Protein AF-A0AAW0J9K2-F1 (afdb_monomer)

Organism: Quercus suber (NCBI:txid58331)

InterPro domains:
  IPR005162 Retrotransposon-derived protein PEG10, N-terminal capsid-like domain [PF03732] (170-263)

pLDDT: mean 73.74, std 24.71, range [27.7, 98.44]

Structure (mmCIF, N/CA/C/O backbone):
data_AF-A0AAW0J9K2-F1
#
_entry.id   AF-A0AAW0J9K2-F1
#
loop_
_atom_site.group_PDB
_atom_site.id
_atom_site.type_symbol
_atom_site.label_atom_id
_atom_site.label_alt_id
_atom_site.label_comp_id
_atom_site.label_asym_id
_atom_site.label_entity_id
_atom_site.label_seq_id
_atom_site.pdbx_PDB_ins_code
_atom_site.Cartn_x
_atom_site.Cartn_y
_atom_site.Cartn_z
_atom_site.occupancy
_atom_site.B_iso_or_equiv
_atom_site.auth_seq_id
_atom_site.auth_comp_id
_atom_site.auth_asym_id
_atom_site.auth_atom_id
_atom_site.pdbx_PDB_model_num
ATOM 1 N N . MET A 1 1 ? 86.751 -108.280 -57.701 1.00 40.59 1 MET A N 1
ATOM 2 C CA . MET A 1 1 ? 88.144 -107.794 -57.641 1.00 40.59 1 MET A CA 1
ATOM 3 C C . MET A 1 1 ? 88.198 -106.799 -56.501 1.00 40.59 1 MET A C 1
ATOM 5 O O . MET A 1 1 ? 87.505 -105.798 -56.555 1.00 40.59 1 MET A O 1
ATOM 9 N N . THR A 1 2 ? 88.588 -107.308 -55.331 1.00 37.03 2 THR A N 1
ATOM 10 C CA . THR A 1 2 ? 89.906 -107.054 -54.706 1.00 37.03 2 THR A CA 1
ATOM 11 C C . THR A 1 2 ? 89.956 -105.636 -54.155 1.00 37.03 2 THR A C 1
ATOM 13 O O . THR A 1 2 ? 89.949 -104.688 -54.924 1.00 37.03 2 THR A O 1
ATOM 16 N N . SER A 1 3 ? 89.805 -105.509 -52.834 1.00 32.97 3 SER A N 1
ATOM 17 C CA . SER A 1 3 ? 90.930 -105.364 -51.885 1.00 32.97 3 SER A CA 1
ATOM 18 C C . SER A 1 3 ? 91.384 -103.900 -51.900 1.00 32.97 3 SER A C 1
ATOM 20 O O . SER A 1 3 ? 91.580 -103.327 -52.954 1.00 32.97 3 SER A O 1
ATOM 22 N N . SER A 1 4 ? 91.586 -103.211 -50.793 1.00 31.64 4 SER A N 1
ATOM 23 C CA . SER A 1 4 ? 92.404 -103.638 -49.676 1.00 31.64 4 SER A CA 1
ATOM 24 C C . SER A 1 4 ? 92.523 -102.450 -48.722 1.00 31.64 4 SER A C 1
ATOM 26 O O . SER A 1 4 ? 92.465 -101.311 -49.174 1.00 31.64 4 SER A O 1
ATOM 28 N N . SER A 1 5 ? 92.867 -102.762 -47.475 1.00 35.78 5 SER A N 1
ATOM 29 C CA . SER A 1 5 ? 93.746 -101.954 -46.619 1.00 35.78 5 SER A CA 1
ATOM 30 C C . SER A 1 5 ? 93.131 -100.705 -45.964 1.00 35.78 5 SER A C 1
ATOM 32 O O . SER A 1 5 ? 92.752 -99.768 -46.647 1.00 35.78 5 SER A O 1
ATOM 34 N N . VAL A 1 6 ? 92.891 -100.671 -44.647 1.00 35.12 6 VAL A N 1
ATOM 35 C CA . VAL A 1 6 ? 93.814 -100.783 -43.488 1.00 35.12 6 VAL A CA 1
ATOM 36 C C . VAL A 1 6 ? 94.143 -99.390 -42.926 1.00 35.12 6 VAL A C 1
ATOM 38 O O . VAL A 1 6 ? 94.490 -98.483 -43.669 1.00 35.12 6 VAL A O 1
ATOM 41 N N . GLU A 1 7 ? 94.063 -99.332 -41.591 1.00 34.88 7 GLU A N 1
ATOM 42 C CA . GLU A 1 7 ? 94.505 -98.303 -40.633 1.00 34.88 7 GLU A CA 1
ATOM 43 C C . GLU A 1 7 ? 93.634 -97.065 -40.385 1.00 34.88 7 GLU A C 1
ATOM 45 O O . GLU A 1 7 ? 93.003 -96.533 -41.285 1.00 34.88 7 GLU A O 1
ATOM 50 N N . LEU A 1 8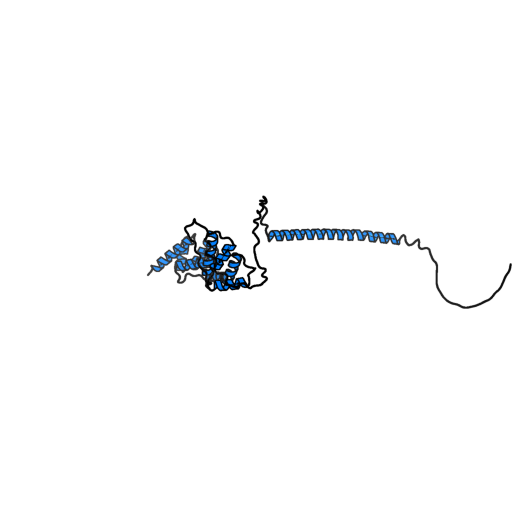 ? 93.644 -96.442 -39.203 1.00 34.38 8 LEU A N 1
ATOM 51 C CA . LEU A 1 8 ? 93.794 -96.820 -37.784 1.00 34.38 8 LEU A CA 1
ATOM 52 C C . LEU A 1 8 ? 93.720 -95.465 -37.043 1.00 34.38 8 LEU A C 1
ATOM 54 O O . LEU A 1 8 ? 94.510 -94.582 -37.353 1.00 34.38 8 LEU A O 1
ATOM 58 N N . ALA A 1 9 ? 92.862 -95.361 -36.018 1.00 36.34 9 ALA A N 1
ATOM 59 C CA . ALA A 1 9 ? 92.916 -94.377 -34.917 1.00 36.34 9 ALA A CA 1
ATOM 60 C C . ALA A 1 9 ? 92.680 -92.879 -35.287 1.00 36.34 9 ALA A C 1
ATOM 62 O O . ALA A 1 9 ? 93.069 -92.406 -36.338 1.00 36.34 9 ALA A O 1
ATOM 63 N N . LYS A 1 10 ? 92.072 -92.010 -34.467 1.00 37.16 10 LYS A N 1
ATOM 64 C CA . LYS A 1 10 ? 91.770 -92.021 -33.029 1.00 37.16 10 LYS A CA 1
ATOM 65 C C . LYS A 1 10 ? 90.878 -90.803 -32.685 1.00 37.16 10 LYS A C 1
ATOM 67 O O . LYS A 1 10 ? 90.945 -89.791 -33.369 1.00 37.16 10 LYS A O 1
ATOM 72 N N . HIS A 1 11 ? 90.224 -90.894 -31.522 1.00 29.80 11 HIS A N 1
ATOM 73 C CA . HIS A 1 11 ? 89.718 -89.823 -30.635 1.00 29.80 11 HIS A CA 1
ATOM 74 C C . HIS A 1 11 ? 88.302 -89.218 -30.820 1.00 29.80 11 HIS A C 1
ATOM 76 O O . HIS A 1 11 ? 88.058 -88.364 -31.657 1.00 29.80 11 HIS A O 1
ATOM 82 N N . ALA A 1 12 ? 87.417 -89.665 -29.909 1.00 43.44 12 ALA A N 1
ATOM 83 C CA . ALA A 1 12 ? 86.507 -88.936 -28.999 1.00 43.44 12 ALA A CA 1
ATOM 84 C C . ALA A 1 12 ? 85.948 -87.547 -29.394 1.00 43.44 12 ALA A C 1
ATOM 86 O O . ALA A 1 12 ? 86.713 -86.602 -29.526 1.00 43.44 12 ALA A O 1
ATOM 87 N N . ASN A 1 13 ? 84.621 -87.341 -29.328 1.00 29.95 13 ASN A N 1
ATOM 88 C CA . ASN A 1 13 ? 83.835 -86.965 -28.131 1.00 29.95 13 ASN A CA 1
ATOM 89 C C . ASN A 1 13 ? 82.359 -86.617 -28.491 1.00 29.95 13 ASN A C 1
ATOM 91 O O . ASN A 1 13 ? 82.104 -86.067 -29.552 1.00 29.95 13 ASN A O 1
ATOM 95 N N . SER A 1 14 ? 81.449 -86.894 -27.544 1.00 33.38 14 SER A N 1
ATOM 96 C CA . SER A 1 14 ? 80.148 -86.260 -27.221 1.00 33.38 14 SER A CA 1
ATOM 97 C C . SER A 1 14 ? 79.059 -85.978 -28.285 1.00 33.38 14 SER A C 1
ATOM 99 O O . SER A 1 14 ? 79.189 -85.075 -29.100 1.00 33.38 14 SER A O 1
ATOM 101 N N . GLY A 1 15 ? 77.884 -86.598 -28.067 1.00 30.98 15 GLY A N 1
ATOM 102 C CA . GLY A 1 15 ? 76.604 -85.880 -27.906 1.00 30.98 15 GLY A CA 1
ATOM 103 C C . GLY A 1 15 ? 75.669 -85.676 -29.116 1.00 30.98 15 GLY A C 1
ATOM 104 O O . GLY A 1 15 ? 76.051 -85.079 -30.111 1.00 30.98 15 GLY A O 1
ATOM 105 N N . HIS A 1 16 ? 74.385 -86.011 -28.887 1.00 33.56 16 HIS A N 1
ATOM 106 C CA . HIS A 1 16 ? 73.139 -85.512 -29.517 1.00 33.56 16 HIS A CA 1
ATOM 107 C C . HIS A 1 16 ? 72.422 -86.323 -30.635 1.00 33.56 16 HIS A C 1
ATOM 109 O O . HIS A 1 16 ? 72.950 -86.500 -31.724 1.00 33.56 16 HIS A O 1
ATOM 115 N N . HIS A 1 17 ? 71.132 -86.627 -30.348 1.00 35.91 17 HIS A N 1
ATOM 116 C CA . HIS A 1 17 ? 69.949 -86.818 -31.238 1.00 35.91 17 HIS A CA 1
ATOM 117 C C . HIS A 1 17 ? 69.935 -88.000 -32.249 1.00 35.91 17 HIS A C 1
ATOM 119 O O . HIS A 1 17 ? 70.968 -88.383 -32.764 1.00 35.91 17 HIS A O 1
ATOM 125 N N . VAL A 1 18 ? 68.819 -88.645 -32.639 1.00 37.31 18 VAL A N 1
ATOM 126 C CA . VAL A 1 18 ? 67.353 -88.456 -32.492 1.00 37.31 18 VAL A CA 1
ATOM 127 C C . VAL A 1 18 ? 66.635 -89.736 -32.990 1.00 37.31 18 VAL A C 1
ATOM 129 O O . VAL A 1 18 ? 67.248 -90.496 -33.739 1.00 37.31 18 VAL A O 1
ATOM 132 N N . ARG A 1 19 ? 65.332 -89.877 -32.650 1.00 35.94 19 ARG A N 1
ATOM 133 C CA . ARG A 1 19 ? 64.187 -90.407 -33.463 1.00 35.94 19 ARG A CA 1
ATOM 134 C C . ARG A 1 19 ? 63.422 -91.583 -32.809 1.00 35.94 19 ARG A C 1
ATOM 136 O O . ARG A 1 19 ? 63.942 -92.689 -32.784 1.00 35.94 19 ARG A O 1
ATOM 143 N N . GLU A 1 20 ? 62.319 -91.344 -32.070 1.00 45.81 20 GLU A N 1
ATOM 144 C CA . GLU A 1 20 ? 60.890 -91.167 -32.504 1.00 45.81 20 GLU A CA 1
ATOM 145 C C . GLU A 1 20 ? 60.232 -92.477 -33.020 1.00 45.81 20 GLU A C 1
ATOM 147 O O . GLU A 1 20 ? 60.900 -93.227 -33.716 1.00 45.81 20 GLU A O 1
ATOM 152 N N . ASN A 1 21 ? 58.950 -92.852 -32.845 1.00 40.97 21 ASN A N 1
ATOM 153 C CA . ASN A 1 21 ? 57.714 -92.290 -32.264 1.00 40.97 21 ASN A CA 1
ATOM 154 C C . ASN A 1 21 ? 56.627 -93.400 -32.238 1.00 40.97 21 ASN A C 1
ATOM 156 O O . ASN A 1 21 ? 56.624 -94.256 -33.120 1.00 40.97 21 ASN A O 1
ATOM 160 N N . SER A 1 22 ? 55.624 -93.314 -31.348 1.00 51.62 22 SER A N 1
ATOM 161 C CA . SER A 1 22 ? 54.213 -93.522 -31.750 1.00 51.62 22 SER A CA 1
ATOM 162 C C . SER A 1 22 ? 53.258 -92.787 -30.789 1.00 51.62 22 SER A C 1
ATOM 164 O O . SER A 1 22 ? 52.963 -93.241 -29.688 1.00 51.62 22 SER A O 1
ATOM 166 N N . GLU A 1 23 ? 52.815 -91.601 -31.217 1.00 51.03 23 GLU A N 1
ATOM 167 C CA . GLU A 1 23 ? 51.978 -90.630 -30.488 1.00 51.03 23 GLU A CA 1
ATOM 168 C C . GLU A 1 23 ? 50.469 -90.748 -30.797 1.00 51.03 23 GLU A C 1
ATOM 170 O O . GLU A 1 23 ? 49.715 -89.798 -30.606 1.00 51.03 23 GLU A O 1
ATOM 175 N N . TYR A 1 24 ? 49.971 -91.888 -31.285 1.00 50.06 24 TYR A N 1
ATOM 176 C CA . TYR A 1 24 ? 48.578 -91.946 -31.763 1.00 50.06 24 TYR A CA 1
ATOM 177 C C . TYR A 1 24 ? 47.534 -92.269 -30.676 1.00 50.06 24 TYR A C 1
ATOM 179 O O . TYR A 1 24 ? 46.361 -91.937 -30.822 1.00 50.06 24 TYR A O 1
ATOM 187 N N . THR A 1 25 ? 47.927 -92.866 -29.547 1.00 52.28 25 THR A N 1
ATOM 188 C CA . THR A 1 25 ? 46.963 -93.456 -28.590 1.00 52.28 25 THR A CA 1
ATOM 189 C C . THR A 1 25 ? 46.567 -92.541 -27.423 1.00 52.28 25 THR A C 1
ATOM 191 O O . THR A 1 25 ? 45.725 -92.917 -26.614 1.00 52.28 25 THR A O 1
ATOM 194 N N . ARG A 1 26 ? 47.140 -91.333 -27.307 1.00 53.50 26 ARG A N 1
ATOM 195 C CA . ARG A 1 26 ? 46.875 -90.409 -26.180 1.00 53.50 26 ARG A CA 1
ATOM 196 C C . ARG A 1 26 ? 46.104 -89.133 -26.528 1.00 53.50 26 ARG A C 1
ATOM 198 O O . ARG A 1 26 ? 45.785 -88.370 -25.623 1.00 53.50 26 ARG A O 1
ATOM 205 N N . LEU A 1 27 ? 45.763 -88.919 -27.798 1.00 53.88 27 LEU A N 1
ATOM 206 C CA . LEU A 1 27 ? 45.097 -87.688 -28.246 1.00 53.88 27 LEU A CA 1
ATOM 207 C C . LEU A 1 27 ? 43.563 -87.784 -28.314 1.00 53.88 27 LEU A C 1
ATOM 209 O O . LEU A 1 27 ? 42.902 -86.753 -28.283 1.00 53.88 27 LEU A O 1
ATOM 213 N N . VAL A 1 28 ? 42.974 -88.986 -28.343 1.00 48.28 28 VAL A N 1
ATOM 214 C CA . VAL A 1 28 ? 41.505 -89.132 -28.451 1.00 48.28 28 VAL A CA 1
ATOM 215 C C . VAL A 1 28 ? 40.790 -88.919 -27.107 1.00 48.28 28 VAL 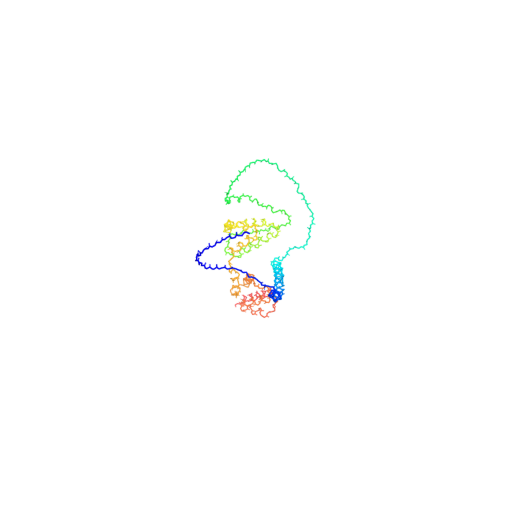A C 1
ATOM 217 O O . VAL A 1 28 ? 39.674 -88.421 -27.086 1.00 48.28 28 VAL A O 1
ATOM 220 N N . ILE A 1 29 ? 41.436 -89.206 -25.972 1.00 53.34 29 ILE A N 1
ATOM 221 C CA . ILE A 1 29 ? 40.797 -89.085 -24.644 1.00 53.34 29 ILE A CA 1
ATOM 222 C C . ILE A 1 29 ? 40.941 -87.667 -24.059 1.00 53.34 29 ILE A C 1
ATOM 224 O O . ILE A 1 29 ? 40.058 -87.202 -23.342 1.00 53.34 29 ILE A O 1
ATOM 228 N N . SER A 1 30 ? 42.008 -86.936 -24.396 1.00 51.25 30 SER A N 1
ATOM 229 C CA . SER A 1 30 ? 42.225 -85.578 -23.869 1.00 51.25 30 SER A CA 1
ATOM 230 C C . SER A 1 30 ? 41.359 -84.510 -24.549 1.00 51.25 30 SER A C 1
ATOM 232 O O . SER A 1 30 ? 41.108 -83.469 -23.947 1.00 51.25 30 SER A O 1
ATOM 234 N N . ASN A 1 31 ? 40.879 -84.758 -25.774 1.00 52.72 31 ASN A N 1
ATOM 235 C CA . ASN A 1 31 ? 40.077 -83.776 -26.508 1.00 52.72 31 ASN A CA 1
ATOM 236 C C . ASN A 1 31 ? 38.578 -83.809 -26.169 1.00 52.72 31 ASN A C 1
ATOM 238 O O . ASN A 1 31 ? 37.934 -82.773 -26.300 1.00 52.72 31 ASN A O 1
ATOM 242 N N . GLU A 1 32 ? 38.016 -84.925 -25.687 1.00 53.44 32 GLU A N 1
ATOM 243 C CA . GLU A 1 32 ? 36.584 -84.967 -25.333 1.00 53.44 32 GLU A CA 1
ATOM 244 C C . GLU A 1 32 ? 36.281 -84.414 -23.935 1.00 53.44 32 GLU A C 1
ATOM 246 O O . GLU A 1 32 ? 35.244 -83.783 -23.739 1.00 53.44 32 GLU A O 1
ATOM 251 N N . LEU A 1 33 ? 37.190 -84.551 -22.962 1.00 43.56 33 LEU A N 1
ATOM 252 C CA . LEU A 1 33 ? 36.963 -83.953 -21.639 1.00 43.56 33 LEU A CA 1
ATOM 253 C C . LEU A 1 33 ? 37.074 -82.418 -21.685 1.00 43.56 33 LEU A C 1
ATOM 255 O O . LEU A 1 33 ? 36.381 -81.720 -20.950 1.00 43.56 33 LEU A O 1
ATOM 259 N N . HIS A 1 34 ? 37.905 -81.881 -22.583 1.00 44.41 34 HIS A N 1
ATOM 260 C CA . HIS A 1 34 ? 38.110 -80.439 -22.680 1.00 44.41 34 HIS A CA 1
ATOM 261 C C . HIS A 1 34 ? 37.049 -79.729 -23.536 1.00 44.41 34 HIS A C 1
ATOM 263 O O . HIS A 1 34 ? 36.806 -78.547 -23.302 1.00 44.41 34 HIS A O 1
ATOM 269 N N . SER A 1 35 ? 36.384 -80.421 -24.476 1.00 46.56 35 SER A N 1
ATOM 270 C CA . SER A 1 35 ? 35.291 -79.823 -25.258 1.00 46.56 35 SER A CA 1
ATOM 271 C C . SER A 1 35 ? 33.963 -79.795 -24.495 1.00 46.56 35 SER A C 1
ATOM 273 O O . SER A 1 35 ? 33.189 -78.856 -24.664 1.00 46.56 35 SER A O 1
ATOM 275 N N . VAL A 1 36 ? 33.708 -80.766 -23.607 1.00 51.16 36 VAL A N 1
ATOM 276 C CA . VAL A 1 36 ? 32.477 -80.798 -22.794 1.00 51.16 36 VAL A CA 1
ATOM 277 C C . VAL A 1 36 ? 32.494 -79.723 -21.699 1.00 51.16 36 VAL A C 1
ATOM 279 O O . VAL A 1 36 ? 31.454 -79.139 -21.401 1.00 51.16 36 VAL A O 1
ATOM 282 N N . GLU A 1 37 ? 33.659 -79.378 -21.142 1.00 48.06 37 GLU A N 1
ATOM 283 C CA . GLU A 1 37 ? 33.759 -78.319 -20.126 1.00 48.06 37 GLU A CA 1
ATOM 284 C C . GLU A 1 37 ? 33.742 -76.900 -20.730 1.00 48.06 37 GLU A C 1
ATOM 286 O O . GLU A 1 37 ? 33.188 -75.976 -20.127 1.00 48.06 37 GLU A O 1
ATOM 291 N N . THR A 1 38 ? 34.236 -76.713 -21.962 1.00 48.97 38 THR A N 1
ATOM 292 C CA . THR A 1 38 ? 34.128 -75.415 -22.652 1.00 48.97 38 THR A CA 1
ATOM 293 C C . THR A 1 38 ? 32.730 -75.141 -23.214 1.00 48.97 38 THR A C 1
ATOM 295 O O . THR A 1 38 ? 32.315 -73.984 -23.227 1.00 48.97 38 THR A O 1
ATOM 298 N N . ASP A 1 39 ? 31.957 -76.166 -23.590 1.00 48.50 39 ASP A N 1
ATOM 299 C CA . ASP A 1 39 ? 30.590 -75.976 -24.108 1.00 48.50 39 ASP A CA 1
ATOM 300 C C . ASP A 1 39 ? 29.509 -75.816 -23.023 1.00 48.50 39 ASP A C 1
ATOM 302 O O . ASP A 1 39 ? 28.408 -75.365 -23.332 1.00 48.50 39 ASP A O 1
ATOM 306 N N . ILE A 1 40 ? 29.787 -76.107 -21.745 1.00 54.47 40 ILE A N 1
ATOM 307 C CA . ILE A 1 40 ? 28.820 -75.882 -20.647 1.00 54.47 40 ILE A CA 1
ATOM 308 C C . ILE A 1 40 ? 28.973 -74.481 -20.023 1.00 54.47 40 ILE A C 1
ATOM 310 O O . ILE A 1 40 ? 27.988 -73.887 -19.577 1.00 54.47 40 ILE A O 1
ATOM 314 N N . LEU A 1 41 ? 30.175 -73.894 -20.034 1.00 50.97 41 LEU A N 1
ATOM 315 C CA . LEU A 1 41 ? 30.421 -72.558 -19.466 1.00 50.97 41 LEU A CA 1
ATOM 316 C C . LEU A 1 41 ? 30.161 -71.406 -20.456 1.00 50.97 41 LEU A C 1
ATOM 318 O O . LEU A 1 41 ? 29.827 -70.291 -20.040 1.00 50.97 41 LEU A O 1
ATOM 322 N N . GLN A 1 42 ? 30.248 -71.662 -21.762 1.00 47.41 42 GLN A N 1
ATOM 323 C CA . GLN A 1 42 ? 30.088 -70.644 -22.806 1.00 47.41 42 GLN A CA 1
ATOM 324 C C . GLN A 1 42 ? 28.630 -70.227 -23.138 1.00 47.41 42 GLN A C 1
ATOM 326 O O . GLN A 1 42 ? 28.413 -69.031 -23.368 1.00 47.41 42 GLN A O 1
ATOM 331 N N . PRO A 1 43 ? 27.590 -71.093 -23.071 1.00 47.22 43 PRO A N 1
ATOM 332 C CA . PRO A 1 43 ? 26.206 -70.688 -23.341 1.00 47.22 43 PRO A CA 1
ATOM 333 C C . PRO A 1 43 ? 25.700 -69.688 -22.297 1.00 47.22 43 PRO A C 1
ATOM 335 O O . PRO A 1 43 ? 24.962 -68.754 -22.612 1.00 47.22 43 PRO A O 1
ATOM 338 N N . GLN A 1 44 ? 26.139 -69.853 -21.044 1.00 45.88 44 GLN A N 1
ATOM 339 C CA . GLN A 1 44 ? 25.707 -69.036 -19.915 1.00 45.88 44 GLN A CA 1
ATOM 340 C C . GLN A 1 44 ? 26.377 -67.652 -19.909 1.00 45.88 44 GLN A C 1
ATOM 342 O O . GLN A 1 44 ? 25.735 -66.671 -19.532 1.00 45.88 44 GLN A O 1
ATOM 347 N N . ALA A 1 45 ? 27.632 -67.532 -20.357 1.00 52.56 45 ALA A N 1
ATOM 348 C CA . ALA A 1 45 ? 28.342 -66.251 -20.423 1.00 52.56 45 ALA A CA 1
ATOM 349 C C . ALA A 1 45 ? 27.888 -65.375 -21.611 1.00 52.56 45 ALA A C 1
ATOM 351 O O . ALA A 1 45 ? 27.683 -64.166 -21.442 1.00 52.56 45 ALA A O 1
ATOM 352 N N . GLU A 1 46 ? 27.645 -65.966 -22.787 1.00 50.69 46 GLU A N 1
ATOM 353 C CA . GLU A 1 46 ? 27.115 -65.232 -23.946 1.00 50.69 46 GLU A CA 1
ATOM 354 C C . GLU A 1 46 ? 25.636 -64.851 -23.788 1.00 50.69 46 GLU A C 1
ATOM 356 O O . GLU A 1 46 ? 25.242 -63.741 -24.155 1.00 50.69 46 GLU A O 1
ATOM 361 N N . ALA A 1 47 ? 24.800 -65.721 -23.209 1.00 55.97 47 ALA A N 1
ATOM 362 C CA . ALA A 1 47 ? 23.398 -65.388 -22.950 1.00 55.97 47 ALA A CA 1
ATOM 363 C C . ALA A 1 47 ? 23.260 -64.295 -21.879 1.00 55.97 47 ALA A C 1
ATOM 365 O O . ALA A 1 47 ? 22.403 -63.413 -21.996 1.00 55.97 47 ALA A O 1
ATOM 366 N N . ARG A 1 48 ? 24.131 -64.301 -20.859 1.00 55.84 48 ARG A N 1
ATOM 367 C CA . ARG A 1 48 ? 24.135 -63.306 -19.777 1.00 55.84 48 ARG A CA 1
ATOM 368 C C . ARG A 1 48 ? 24.591 -61.934 -20.259 1.00 55.84 48 ARG A C 1
ATOM 370 O O . ARG A 1 48 ? 23.985 -60.943 -19.870 1.00 55.84 48 ARG A O 1
ATOM 377 N N . THR A 1 49 ? 25.584 -61.859 -21.144 1.00 61.12 49 THR A N 1
ATOM 378 C CA . THR A 1 49 ? 26.038 -60.583 -21.729 1.00 61.12 49 THR A CA 1
ATOM 379 C C . THR A 1 49 ? 25.050 -60.029 -22.753 1.00 61.12 49 THR A C 1
ATOM 381 O O . THR A 1 49 ? 24.763 -58.835 -22.711 1.00 61.12 49 THR A O 1
ATOM 384 N N . LYS A 1 50 ? 24.435 -60.873 -23.596 1.00 61.56 50 LYS A N 1
ATOM 385 C CA . LYS A 1 50 ? 23.360 -60.452 -24.519 1.00 61.56 50 LYS A CA 1
ATOM 386 C C . LYS A 1 50 ? 22.120 -59.962 -23.759 1.00 61.56 50 LYS A C 1
ATOM 388 O O . LYS A 1 50 ? 21.584 -58.906 -24.092 1.00 61.56 50 LYS A O 1
ATOM 393 N N . SER A 1 51 ? 21.726 -60.662 -22.691 1.00 62.34 51 SER A N 1
ATOM 394 C CA . SER A 1 51 ? 20.623 -60.245 -21.809 1.00 62.34 51 SER A CA 1
ATOM 395 C C . SER A 1 51 ? 20.952 -58.956 -21.056 1.00 62.34 51 SER A C 1
ATOM 397 O O . SER A 1 51 ? 20.109 -58.070 -20.953 1.00 62.34 51 SER A O 1
ATOM 399 N N . PHE A 1 52 ? 22.193 -58.801 -20.592 1.00 66.25 52 PHE A N 1
ATOM 400 C CA . PHE A 1 52 ? 22.652 -57.589 -19.917 1.00 66.25 52 PHE A CA 1
ATOM 401 C C . PHE A 1 52 ? 22.671 -56.378 -20.860 1.00 66.25 52 PHE A C 1
ATOM 403 O O . PHE A 1 52 ? 22.176 -55.312 -20.504 1.00 66.25 52 PHE A O 1
ATOM 410 N N . MET A 1 53 ? 23.141 -56.544 -22.100 1.00 67.88 53 MET A N 1
ATOM 411 C CA . MET A 1 53 ? 23.105 -55.491 -23.122 1.00 67.88 53 MET A CA 1
ATOM 412 C C . MET A 1 53 ? 21.676 -55.126 -23.542 1.00 67.88 53 MET A C 1
ATOM 414 O O . MET A 1 53 ? 21.402 -53.966 -23.852 1.00 67.88 53 MET A O 1
ATOM 418 N N . TRP A 1 54 ? 20.759 -56.095 -23.541 1.00 75.50 54 TRP A N 1
ATOM 419 C CA . TRP A 1 54 ? 19.342 -55.848 -23.794 1.00 75.50 54 TRP A CA 1
ATOM 420 C C . TRP A 1 54 ? 18.693 -55.052 -22.650 1.00 75.50 54 TRP A C 1
ATOM 422 O O . TRP A 1 54 ? 18.024 -54.051 -22.904 1.00 75.50 54 TRP A O 1
ATOM 432 N N . TRP A 1 55 ? 18.983 -55.406 -21.394 1.00 75.25 55 TRP A N 1
ATOM 433 C CA . TRP A 1 55 ? 18.513 -54.665 -20.218 1.00 75.25 55 TRP A CA 1
ATOM 434 C C . TRP A 1 55 ? 19.113 -53.258 -20.117 1.00 75.25 55 TRP A C 1
ATOM 436 O O . TRP A 1 55 ? 18.391 -52.321 -19.792 1.00 75.25 55 TRP A O 1
ATOM 446 N N . ILE A 1 56 ? 20.388 -53.058 -20.468 1.00 85.56 56 ILE A N 1
ATOM 447 C CA . ILE A 1 56 ? 20.999 -51.717 -20.529 1.00 85.56 56 ILE A CA 1
ATOM 448 C C . ILE A 1 56 ? 20.266 -50.828 -21.536 1.00 85.56 56 ILE A C 1
ATOM 450 O O . ILE A 1 56 ? 19.972 -49.671 -21.238 1.00 85.56 56 ILE A O 1
ATOM 454 N N . LYS A 1 57 ? 19.929 -51.365 -22.716 1.00 83.31 57 LYS A N 1
ATOM 455 C CA . LYS A 1 57 ? 19.136 -50.631 -23.709 1.00 83.31 57 LYS A CA 1
ATOM 456 C C . LYS A 1 57 ? 17.750 -50.295 -23.156 1.00 83.31 57 LYS A C 1
ATOM 458 O O . LYS A 1 57 ? 17.329 -49.151 -23.284 1.00 83.31 57 LYS A O 1
ATOM 463 N N . ALA A 1 58 ? 17.078 -51.232 -22.490 1.00 87.81 58 ALA A N 1
ATOM 464 C CA . ALA A 1 58 ? 15.774 -50.986 -21.872 1.00 87.81 58 ALA A CA 1
ATOM 465 C C . ALA A 1 58 ? 15.832 -49.906 -20.774 1.00 87.81 58 ALA A C 1
ATOM 467 O O . ALA A 1 58 ? 14.969 -49.031 -20.728 1.00 87.81 58 ALA A O 1
ATOM 468 N N . PHE A 1 59 ? 16.876 -49.903 -19.939 1.00 91.00 59 PHE A N 1
ATOM 469 C CA . PHE A 1 59 ? 17.086 -48.871 -18.921 1.00 91.00 59 PHE A CA 1
ATOM 470 C C . PHE A 1 59 ? 17.393 -47.501 -19.523 1.00 91.00 59 PHE A C 1
ATOM 472 O O . PHE A 1 59 ? 16.860 -46.505 -19.041 1.00 91.00 59 PHE A O 1
ATOM 479 N N . LEU A 1 60 ? 18.199 -47.437 -20.586 1.00 90.94 60 LEU A N 1
ATOM 480 C CA . LEU A 1 60 ? 18.460 -46.188 -21.304 1.00 90.94 60 LEU A CA 1
ATOM 481 C C . LEU A 1 60 ? 17.177 -45.629 -21.928 1.00 90.94 60 LEU A C 1
ATOM 483 O O . LEU A 1 60 ? 16.893 -44.446 -21.765 1.00 90.94 60 LEU A O 1
ATOM 487 N N . TRP A 1 61 ? 16.362 -46.474 -22.566 1.00 90.50 61 TRP A N 1
ATOM 488 C CA . TRP A 1 61 ? 15.055 -46.068 -23.094 1.00 90.50 61 TRP A CA 1
ATOM 489 C C . TRP A 1 61 ? 14.101 -45.606 -21.983 1.00 90.50 61 TRP A C 1
ATOM 491 O O . TRP A 1 61 ? 13.446 -44.578 -22.134 1.00 90.50 61 TRP A O 1
ATOM 501 N N . CYS A 1 62 ? 14.072 -46.298 -20.842 1.00 90.31 62 CYS A N 1
ATOM 502 C CA . CYS A 1 62 ? 13.283 -45.897 -19.676 1.00 90.31 62 CYS A CA 1
ATOM 503 C C . CYS A 1 62 ? 13.740 -44.539 -19.115 1.00 90.31 62 CYS A C 1
ATOM 505 O O . CYS A 1 62 ? 12.917 -43.660 -18.869 1.00 90.31 62 CYS A O 1
ATOM 507 N N . MET A 1 63 ? 15.052 -44.320 -18.993 1.00 90.25 63 MET A N 1
ATOM 508 C CA . MET A 1 63 ? 15.619 -43.044 -18.549 1.00 90.25 63 MET A CA 1
ATOM 509 C C . MET A 1 63 ? 15.284 -41.901 -19.508 1.00 90.25 63 MET A C 1
ATOM 511 O O . MET A 1 63 ? 14.917 -40.825 -19.049 1.00 90.25 63 MET A O 1
ATOM 515 N N . VAL A 1 64 ? 15.336 -42.124 -20.825 1.00 91.62 64 VAL A N 1
ATOM 516 C CA . VAL A 1 64 ? 14.932 -41.117 -21.823 1.00 91.62 64 VAL A CA 1
ATOM 517 C C . VAL A 1 64 ? 13.449 -40.769 -21.689 1.00 91.62 64 VAL A C 1
ATOM 519 O O . VAL A 1 64 ? 13.105 -39.590 -21.726 1.00 91.62 64 VAL A O 1
ATOM 522 N N . VAL A 1 65 ? 12.574 -41.757 -21.468 1.00 90.38 65 VAL A N 1
ATOM 523 C CA . VAL A 1 65 ? 11.141 -41.514 -21.226 1.00 90.38 65 VAL A CA 1
ATOM 524 C C . VAL A 1 65 ? 10.931 -40.735 -19.930 1.00 90.38 65 VAL A C 1
ATOM 526 O O . VAL A 1 65 ? 10.178 -39.769 -19.928 1.00 90.38 65 VAL A O 1
ATOM 529 N N . ILE A 1 66 ? 11.627 -41.079 -18.845 1.00 90.81 66 ILE A N 1
ATOM 530 C CA . ILE A 1 66 ? 11.539 -40.345 -17.574 1.00 90.81 66 ILE A CA 1
ATOM 531 C C . ILE A 1 66 ? 12.034 -38.905 -17.743 1.00 90.81 66 ILE A C 1
ATOM 533 O O . ILE A 1 66 ? 11.371 -37.984 -17.277 1.00 90.81 66 ILE A O 1
ATOM 537 N N . ILE A 1 67 ? 13.150 -38.684 -18.445 1.00 89.12 67 ILE A N 1
ATOM 538 C CA . ILE A 1 67 ? 13.662 -37.341 -18.753 1.00 89.12 67 ILE A CA 1
ATOM 539 C C . ILE A 1 67 ? 12.647 -36.571 -19.603 1.00 89.12 67 ILE A C 1
ATOM 541 O O . ILE A 1 67 ? 12.365 -35.415 -19.301 1.00 89.12 67 ILE A O 1
ATOM 545 N N . PHE A 1 68 ? 12.044 -37.201 -20.613 1.00 87.44 68 PHE A N 1
ATOM 546 C CA . PHE A 1 68 ? 10.996 -36.592 -21.430 1.00 87.44 68 PHE A CA 1
ATOM 547 C C . PHE A 1 68 ? 9.754 -36.237 -20.606 1.00 87.44 68 PHE A C 1
ATOM 549 O O . PHE A 1 68 ? 9.214 -35.145 -20.766 1.00 87.44 68 PHE A O 1
ATOM 556 N N . LEU A 1 69 ? 9.329 -37.103 -19.681 1.00 88.88 69 LEU A N 1
ATOM 557 C CA . LEU A 1 69 ? 8.237 -36.831 -18.745 1.00 88.88 69 LEU A CA 1
ATOM 558 C C . LEU A 1 69 ? 8.596 -35.695 -17.788 1.00 88.88 69 LEU A C 1
ATOM 560 O O . LEU A 1 69 ? 7.756 -34.850 -17.518 1.00 88.88 69 LEU A O 1
ATOM 564 N N . PHE A 1 70 ? 9.840 -35.625 -17.318 1.00 86.50 70 PHE A N 1
ATOM 565 C CA . PHE A 1 70 ? 10.311 -34.558 -16.439 1.00 86.50 70 PHE A CA 1
ATOM 566 C C . PHE A 1 70 ? 10.397 -33.216 -17.173 1.00 86.50 70 PHE A C 1
ATOM 568 O O . PHE A 1 70 ? 10.016 -32.186 -16.621 1.00 86.50 70 PHE A O 1
ATOM 575 N N . ILE A 1 71 ? 10.839 -33.222 -18.434 1.00 82.94 71 ILE A N 1
ATOM 576 C CA . ILE A 1 71 ? 10.801 -32.057 -19.324 1.00 82.94 71 ILE A CA 1
ATOM 577 C C . ILE A 1 71 ? 9.348 -31.658 -19.575 1.00 82.94 71 ILE A C 1
ATOM 579 O O . ILE A 1 71 ? 9.022 -30.490 -19.420 1.00 82.94 71 ILE A O 1
ATOM 583 N N . SER A 1 72 ? 8.465 -32.611 -19.867 1.00 76.62 72 SER A N 1
ATOM 584 C CA . SER A 1 72 ? 7.037 -32.360 -20.097 1.00 76.62 72 SER A CA 1
ATOM 585 C C . SER A 1 72 ? 6.315 -31.873 -18.839 1.00 76.62 72 SER A C 1
ATOM 587 O O . SER A 1 72 ? 5.390 -31.081 -18.936 1.00 76.62 72 SER A O 1
ATOM 589 N N . TRP A 1 73 ? 6.737 -32.302 -17.650 1.00 74.62 73 TRP A N 1
ATOM 590 C CA . TRP A 1 73 ? 6.188 -31.844 -16.373 1.00 74.62 73 TRP A CA 1
ATOM 591 C C . TRP A 1 73 ? 6.705 -30.447 -16.025 1.00 74.62 73 TRP A C 1
ATOM 593 O O . TRP A 1 73 ? 5.950 -29.585 -15.580 1.00 74.62 73 TRP A O 1
ATOM 603 N N . LYS A 1 74 ? 8.001 -30.200 -16.237 1.00 67.56 74 LYS A N 1
ATOM 604 C CA . LYS A 1 74 ? 8.654 -28.923 -15.926 1.00 67.56 74 LYS A CA 1
ATOM 605 C C . LYS A 1 74 ? 8.335 -27.826 -16.946 1.00 67.56 74 LYS A C 1
ATOM 607 O O . LYS A 1 74 ? 8.330 -26.651 -16.594 1.00 67.56 74 LYS A O 1
ATOM 612 N N . TRP A 1 75 ? 8.057 -28.215 -18.183 1.00 67.00 75 TRP A N 1
ATOM 613 C CA . TRP A 1 75 ? 7.771 -27.354 -19.327 1.00 67.00 75 TRP A CA 1
ATOM 614 C C . TRP A 1 75 ? 6.484 -27.819 -20.003 1.00 67.00 75 TRP A C 1
ATOM 616 O O . TRP A 1 75 ? 6.486 -28.099 -21.200 1.00 67.00 75 TRP A O 1
ATOM 626 N N . GLY A 1 76 ? 5.412 -27.954 -19.211 1.00 50.59 76 GLY A N 1
ATOM 627 C CA . GLY A 1 76 ? 4.072 -28.316 -19.677 1.00 50.59 76 GLY A CA 1
ATOM 628 C C . GLY A 1 76 ? 3.778 -27.672 -21.020 1.00 50.59 76 GLY A C 1
ATOM 629 O O . GLY A 1 76 ? 3.688 -26.450 -21.101 1.00 50.59 76 GLY A O 1
ATOM 630 N N . VAL A 1 77 ? 3.715 -28.506 -22.061 1.00 54.03 77 VAL A N 1
ATOM 631 C CA . VAL A 1 77 ? 3.550 -28.102 -23.457 1.00 54.03 77 VAL A CA 1
ATOM 632 C C . VAL A 1 77 ? 2.341 -27.173 -23.554 1.00 54.03 77 VAL A C 1
ATOM 634 O O . VAL A 1 77 ? 1.213 -27.644 -23.387 1.00 54.03 77 VAL A O 1
ATOM 637 N N . PRO A 1 78 ? 2.511 -25.874 -23.855 1.00 51.62 78 PRO A N 1
ATOM 638 C CA . PRO A 1 78 ? 1.462 -25.185 -24.561 1.00 51.62 78 PRO A CA 1
ATOM 639 C C . PRO A 1 78 ? 1.558 -25.663 -26.019 1.00 51.62 78 PRO A C 1
ATOM 641 O O . PRO A 1 78 ? 2.652 -25.838 -26.549 1.00 51.62 78 PRO A O 1
ATOM 644 N N . PHE A 1 79 ? 0.414 -25.845 -26.672 1.00 44.72 79 PHE A N 1
ATOM 645 C CA . PHE A 1 79 ? 0.270 -26.086 -28.115 1.00 44.72 79 PHE A CA 1
ATOM 646 C C . PHE A 1 79 ? 0.401 -27.534 -28.601 1.00 44.72 79 PHE A C 1
ATOM 648 O O . PHE A 1 79 ? 1.491 -27.985 -28.920 1.00 44.72 79 PHE A O 1
ATOM 655 N N . ILE A 1 80 ? -0.753 -28.174 -28.839 1.00 41.59 80 ILE A N 1
ATOM 656 C CA . ILE A 1 80 ? -1.196 -28.537 -30.199 1.00 41.59 80 ILE A CA 1
ATOM 657 C C . ILE A 1 80 ? -2.723 -28.380 -30.267 1.00 41.59 80 ILE A C 1
ATOM 659 O O . ILE A 1 80 ? -3.437 -29.196 -29.708 1.00 41.59 80 ILE A O 1
ATOM 663 N N . PHE A 1 81 ? -3.208 -27.342 -30.955 1.00 42.22 81 PHE A N 1
ATOM 664 C CA . PHE A 1 81 ? -4.343 -27.417 -31.889 1.00 42.22 81 PHE A CA 1
ATOM 665 C C . PHE A 1 81 ? -4.314 -26.181 -32.809 1.00 42.22 81 PHE A C 1
ATOM 667 O O . PHE A 1 81 ? -4.746 -25.089 -32.464 1.00 42.22 81 PHE A O 1
ATOM 674 N N . GLN A 1 82 ? -3.749 -26.401 -33.998 1.00 35.41 82 GLN A N 1
ATOM 675 C CA . GLN A 1 82 ? -4.408 -26.132 -35.276 1.00 35.41 82 GLN A CA 1
ATOM 676 C C . GLN A 1 82 ? -4.846 -24.690 -35.602 1.00 35.41 82 GLN A C 1
ATOM 678 O O . GLN A 1 82 ? -5.974 -24.289 -35.336 1.00 35.41 82 GLN A O 1
ATOM 683 N N . LYS A 1 83 ? -4.042 -24.018 -36.436 1.00 33.78 83 LYS A N 1
ATOM 684 C CA . LYS A 1 83 ? -4.498 -23.654 -37.791 1.00 33.78 83 LYS A CA 1
ATOM 685 C C . LYS A 1 83 ? -3.314 -23.346 -38.708 1.00 33.78 83 LYS A C 1
ATOM 687 O O . LYS A 1 83 ? -2.638 -22.338 -38.556 1.00 33.78 83 LYS A O 1
ATOM 692 N N . VAL A 1 84 ? -3.092 -24.237 -39.670 1.00 49.88 84 VAL A N 1
ATOM 693 C CA . VAL A 1 84 ? -2.259 -24.004 -40.853 1.00 49.88 84 VAL A CA 1
ATOM 694 C C . VAL A 1 84 ? -3.198 -23.582 -41.979 1.00 49.88 84 VAL A C 1
ATOM 696 O O . VAL A 1 84 ? -4.164 -24.292 -42.239 1.00 49.88 84 VAL A O 1
ATOM 699 N N . HIS A 1 85 ? -2.922 -22.449 -42.624 1.00 37.12 85 HIS A N 1
ATOM 700 C CA . HIS A 1 85 ? -3.232 -22.156 -44.029 1.00 37.12 85 HIS A CA 1
ATOM 701 C C . HIS A 1 85 ? -2.352 -20.974 -44.499 1.00 37.12 85 HIS A C 1
ATOM 703 O O . HIS A 1 85 ? -1.770 -20.289 -43.661 1.00 37.12 85 HIS A O 1
ATOM 709 N N . PRO A 1 86 ? -2.130 -20.836 -45.817 1.00 40.00 86 PRO A N 1
ATOM 710 C CA . PRO A 1 86 ? -0.802 -20.878 -46.419 1.00 40.00 86 PRO A CA 1
ATOM 711 C C . PRO A 1 86 ? -0.234 -19.492 -46.753 1.00 40.00 86 PRO A C 1
ATOM 713 O O . PRO A 1 86 ? -0.899 -18.476 -46.597 1.00 40.00 86 PRO A O 1
ATOM 716 N N . GLN A 1 87 ? 1.018 -19.515 -47.222 1.00 37.03 87 GLN A N 1
ATOM 717 C CA . GLN A 1 87 ? 1.789 -18.429 -47.831 1.00 37.03 87 GLN A CA 1
ATOM 718 C C . GLN A 1 87 ? 0.988 -17.212 -48.312 1.00 37.03 87 GLN A C 1
ATOM 720 O O . GLN A 1 87 ? 0.100 -17.331 -49.155 1.00 37.03 87 GLN A O 1
ATOM 725 N N . GLN A 1 88 ? 1.461 -16.027 -47.924 1.00 33.12 88 GLN A N 1
ATOM 726 C CA . GLN A 1 88 ? 1.314 -14.845 -48.757 1.00 33.12 88 GLN A CA 1
ATOM 727 C C . GLN A 1 88 ? 2.686 -14.209 -48.964 1.00 33.12 88 GLN A C 1
ATOM 729 O O . GLN A 1 88 ? 3.313 -13.657 -48.062 1.00 33.12 88 GLN A O 1
ATOM 734 N N . THR A 1 89 ? 3.155 -14.400 -50.188 1.00 34.22 89 THR A N 1
ATOM 735 C CA . THR A 1 89 ? 4.317 -13.813 -50.838 1.00 34.22 89 THR A CA 1
ATOM 736 C C . THR A 1 89 ? 4.350 -12.302 -50.603 1.00 34.22 89 THR A C 1
ATOM 738 O O . THR A 1 89 ? 3.389 -11.605 -50.927 1.00 34.22 89 THR A O 1
ATOM 741 N N . GLN A 1 90 ? 5.454 -11.781 -50.059 1.00 32.66 90 GLN A N 1
ATOM 742 C CA . GLN A 1 90 ? 5.734 -10.345 -50.105 1.00 32.66 90 GLN A CA 1
ATOM 743 C C . GLN A 1 90 ? 5.935 -9.930 -51.572 1.00 32.66 90 GLN A C 1
ATOM 745 O O . GLN A 1 90 ? 6.736 -10.568 -52.262 1.00 32.66 90 GLN A O 1
ATOM 750 N N . PRO A 1 91 ? 5.281 -8.873 -52.082 1.00 35.03 91 PRO A N 1
ATOM 751 C CA . PRO A 1 91 ? 5.770 -8.230 -53.285 1.00 35.03 91 PRO A CA 1
ATOM 752 C C . PRO A 1 91 ? 7.051 -7.466 -52.935 1.00 35.03 91 PRO A C 1
ATOM 754 O O . PRO A 1 91 ? 7.063 -6.601 -52.060 1.00 35.03 91 PRO A O 1
ATOM 757 N N . ASN A 1 92 ? 8.126 -7.819 -53.640 1.00 34.34 92 ASN A N 1
ATOM 758 C CA . ASN A 1 92 ? 9.372 -7.067 -53.717 1.00 34.34 92 ASN A CA 1
ATOM 759 C C . ASN A 1 92 ? 9.080 -5.577 -53.927 1.00 34.34 92 ASN A C 1
ATOM 761 O O . ASN A 1 92 ? 8.673 -5.172 -55.016 1.00 34.34 92 ASN A O 1
ATOM 765 N N . ILE A 1 93 ? 9.347 -4.757 -52.912 1.00 34.44 93 ILE A N 1
ATOM 766 C CA . ILE A 1 93 ? 9.559 -3.328 -53.117 1.00 34.44 93 ILE A CA 1
ATOM 767 C C . ILE A 1 93 ? 11.060 -3.155 -53.316 1.00 34.44 93 ILE A C 1
ATOM 769 O O . ILE A 1 93 ? 11.846 -3.162 -52.370 1.00 34.44 93 ILE A O 1
ATOM 773 N N . VAL A 1 94 ? 11.454 -3.062 -54.583 1.00 34.97 94 VAL A N 1
ATOM 774 C CA . VAL A 1 94 ? 12.777 -2.590 -54.987 1.00 34.97 94 VAL A CA 1
ATOM 775 C C . VAL A 1 94 ? 12.880 -1.128 -54.553 1.00 34.97 94 VAL A C 1
ATOM 777 O O . VAL A 1 94 ? 12.223 -0.264 -55.130 1.00 34.97 94 VAL A O 1
ATOM 780 N N . PHE A 1 95 ? 13.686 -0.848 -53.530 1.00 34.59 95 PHE A N 1
ATOM 781 C CA . PHE A 1 95 ? 14.149 0.509 -53.251 1.00 34.59 95 PHE A CA 1
ATOM 782 C C . PHE A 1 95 ? 15.413 0.785 -54.079 1.00 34.59 95 PHE A C 1
ATOM 784 O O . PHE A 1 95 ? 16.301 -0.072 -54.129 1.00 34.59 95 PHE A O 1
ATOM 791 N N . PRO A 1 96 ? 15.519 1.948 -54.745 1.00 32.31 96 PRO A N 1
ATOM 792 C CA . PRO A 1 96 ? 16.710 2.297 -55.501 1.00 32.31 96 PRO A CA 1
ATOM 793 C C . PRO A 1 96 ? 17.885 2.547 -54.551 1.00 32.31 96 PRO A C 1
ATOM 795 O O . PRO A 1 96 ? 17.805 3.349 -53.620 1.00 32.31 96 PRO A O 1
ATOM 798 N N . LEU A 1 97 ? 18.987 1.846 -54.817 1.00 37.34 97 LEU A N 1
ATOM 799 C CA . LEU A 1 97 ? 20.293 2.101 -54.226 1.00 37.34 97 LEU A CA 1
ATOM 800 C C . LEU A 1 97 ? 20.792 3.467 -54.693 1.00 37.34 97 LEU A C 1
ATOM 802 O O . LEU A 1 97 ? 21.166 3.630 -55.853 1.00 37.34 97 LEU A O 1
ATOM 806 N N . GLN A 1 98 ? 20.872 4.424 -53.774 1.00 30.36 98 GLN A N 1
ATOM 807 C CA . GLN A 1 98 ? 21.704 5.599 -53.972 1.00 30.36 98 GLN A CA 1
ATOM 808 C C . GLN A 1 98 ? 22.373 5.996 -52.653 1.00 30.36 98 GLN A C 1
ATOM 810 O O . GLN A 1 98 ? 21.766 6.621 -51.793 1.00 30.36 98 GLN A O 1
ATOM 815 N N . GLY A 1 99 ? 23.661 5.670 -52.554 1.00 29.95 99 GLY A N 1
ATOM 816 C CA . GLY A 1 99 ? 24.630 6.564 -51.929 1.00 29.95 99 GLY A CA 1
ATOM 817 C C . GLY A 1 99 ? 25.027 6.292 -50.478 1.00 29.95 99 GLY A C 1
ATOM 818 O O . GLY A 1 99 ? 24.320 6.649 -49.549 1.00 29.95 99 GLY A O 1
ATOM 819 N N . ALA A 1 100 ? 26.288 5.867 -50.363 1.00 28.39 100 ALA A N 1
ATOM 820 C CA . ALA A 1 100 ? 27.269 6.308 -49.370 1.00 28.39 100 ALA A CA 1
ATOM 821 C C . ALA A 1 100 ? 27.414 5.514 -48.060 1.00 28.39 100 ALA A C 1
ATOM 823 O O . ALA A 1 100 ? 26.594 5.577 -47.154 1.00 28.39 100 ALA A O 1
ATOM 824 N N . GLY A 1 101 ? 28.608 4.925 -47.926 1.00 27.70 101 GLY A N 1
ATOM 825 C CA . GLY A 1 101 ? 29.389 5.056 -46.700 1.00 27.70 101 GLY A CA 1
ATOM 826 C C . GLY A 1 101 ? 29.496 3.802 -45.849 1.00 27.70 101 GLY A C 1
ATOM 827 O O . GLY A 1 101 ? 28.725 3.601 -44.921 1.00 27.70 101 GLY A O 1
ATOM 828 N N . TYR A 1 102 ? 30.542 3.017 -46.096 1.00 30.66 102 TYR A N 1
ATOM 829 C CA . TYR A 1 102 ? 31.144 2.180 -45.065 1.00 30.66 102 TYR A CA 1
ATOM 830 C C . TYR A 1 102 ? 31.587 3.085 -43.904 1.00 30.66 102 TYR A C 1
ATOM 832 O O . TYR A 1 102 ? 32.434 3.952 -44.109 1.00 30.66 102 TYR A O 1
ATOM 840 N N . MET A 1 103 ? 31.035 2.890 -42.706 1.00 30.31 103 MET A N 1
ATOM 841 C CA . MET A 1 103 ? 31.669 3.320 -41.458 1.00 30.31 103 MET A CA 1
ATOM 842 C C . MET A 1 103 ? 31.635 2.170 -40.456 1.00 30.31 103 MET A C 1
ATOM 844 O O . MET A 1 103 ? 30.640 1.883 -39.799 1.00 30.31 103 MET A O 1
ATOM 848 N N . GLU A 1 104 ? 32.776 1.503 -40.407 1.00 34.28 104 GLU A N 1
ATOM 849 C CA . GLU A 1 104 ? 33.290 0.735 -39.288 1.00 34.28 104 GLU A CA 1
ATOM 850 C C . GLU A 1 104 ? 33.523 1.679 -38.094 1.00 34.28 104 GLU A C 1
ATOM 852 O O . GLU A 1 104 ? 34.092 2.758 -38.258 1.00 34.28 104 GLU A O 1
ATOM 857 N N . GLY A 1 105 ? 33.070 1.301 -36.894 1.00 30.36 105 GLY A N 1
ATOM 858 C CA . GLY A 1 105 ? 33.342 2.078 -35.684 1.00 30.36 105 GLY A CA 1
ATOM 859 C C . GLY A 1 105 ? 32.446 1.732 -34.500 1.00 30.36 105 GLY A C 1
ATOM 860 O O . GLY A 1 105 ? 31.319 2.206 -34.398 1.00 30.36 105 GLY A O 1
ATOM 861 N N . ASN A 1 106 ? 32.983 0.952 -33.560 1.00 44.31 106 ASN A N 1
ATOM 862 C CA . ASN A 1 106 ? 32.484 0.871 -32.188 1.00 44.31 106 ASN A CA 1
ATOM 863 C C . ASN A 1 106 ? 32.378 2.288 -31.590 1.00 44.31 106 ASN A C 1
ATOM 865 O O . ASN A 1 106 ? 33.406 2.926 -31.360 1.00 44.31 106 ASN A O 1
ATOM 869 N N . GLN A 1 107 ? 31.166 2.758 -31.282 1.00 32.38 107 GLN A N 1
ATOM 870 C CA . GLN A 1 107 ? 30.956 3.923 -30.418 1.00 32.38 107 GLN A CA 1
ATOM 871 C C . GLN A 1 107 ? 30.102 3.551 -29.194 1.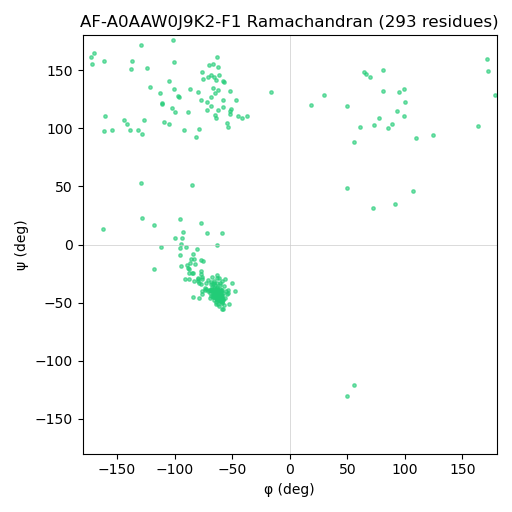00 32.38 107 GLN A C 1
ATOM 873 O O . GLN A 1 107 ? 29.093 2.860 -29.347 1.00 32.38 107 GLN A O 1
ATOM 878 N N . PRO A 1 108 ? 30.479 3.994 -27.977 1.00 35.16 108 PRO A N 1
ATOM 879 C CA . PRO A 1 108 ? 29.664 3.811 -26.781 1.00 35.16 108 PRO A CA 1
ATOM 880 C C . PRO A 1 108 ? 28.384 4.650 -26.865 1.00 35.16 108 PRO A C 1
ATOM 882 O O . PRO A 1 108 ? 28.397 5.766 -27.386 1.00 35.16 108 PRO A O 1
ATOM 885 N N . TRP A 1 109 ? 27.290 4.132 -26.305 1.00 36.78 109 TRP A N 1
ATOM 886 C CA . TRP A 1 109 ? 26.025 4.853 -26.157 1.00 36.78 109 TRP A CA 1
ATOM 887 C C . TRP A 1 109 ? 26.236 6.227 -25.493 1.00 36.78 109 TRP A C 1
ATOM 889 O O . TRP A 1 109 ? 26.632 6.302 -24.331 1.00 36.78 109 TRP A O 1
ATOM 899 N N . HIS A 1 110 ? 25.943 7.313 -26.217 1.00 30.56 110 HIS A N 1
ATOM 900 C CA . HIS A 1 110 ? 25.946 8.680 -25.686 1.00 30.56 110 HIS A CA 1
ATOM 901 C C . HIS A 1 110 ? 24.505 9.153 -25.37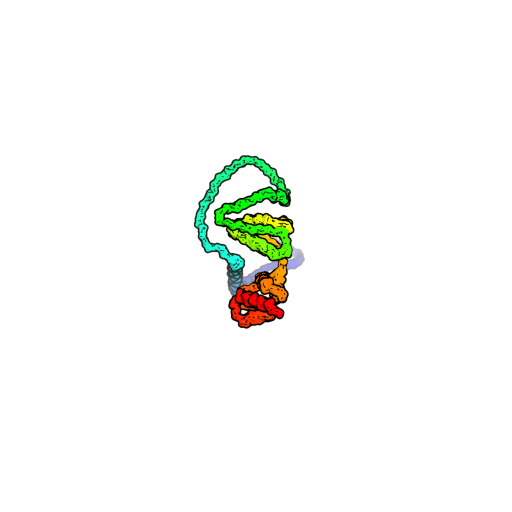5 1.00 30.56 110 HIS A C 1
ATOM 903 O O . HIS A 1 110 ? 23.636 9.033 -26.242 1.00 30.56 110 HIS A O 1
ATOM 909 N N . PRO A 1 111 ? 24.234 9.765 -24.199 1.00 38.28 111 PRO A N 1
ATOM 910 C CA . PRO A 1 111 ? 22.892 10.209 -23.767 1.00 38.28 111 PRO A CA 1
ATOM 911 C C . PRO A 1 111 ? 22.206 11.303 -24.612 1.00 38.28 111 PRO A C 1
ATOM 913 O O . PRO A 1 111 ? 21.092 11.726 -24.308 1.00 38.28 111 PRO A O 1
ATOM 916 N N . SER A 1 112 ? 22.842 11.797 -25.673 1.00 31.58 112 SER A N 1
ATOM 917 C CA . SER A 1 112 ? 22.395 12.988 -26.408 1.00 31.58 112 SER A CA 1
ATOM 918 C C . SER A 1 112 ? 21.256 12.742 -27.411 1.00 31.58 112 SER A C 1
ATOM 920 O O . SER A 1 112 ? 20.759 13.700 -27.998 1.00 31.58 112 SER A O 1
ATOM 922 N N . LEU A 1 113 ? 20.810 11.494 -27.601 1.00 39.25 113 LEU A N 1
ATOM 923 C CA . LEU A 1 113 ? 19.723 11.145 -28.533 1.00 39.25 113 LEU A CA 1
ATOM 924 C C . LEU A 1 113 ? 18.323 11.091 -27.891 1.00 39.25 113 LEU A C 1
ATOM 926 O O . LEU A 1 113 ? 17.347 10.805 -28.574 1.00 39.25 113 LEU A O 1
ATOM 930 N N . VAL A 1 114 ? 18.172 11.470 -26.616 1.00 43.31 114 VAL A N 1
ATOM 931 C CA . VAL A 1 114 ? 16.852 11.608 -25.948 1.00 43.31 114 VAL A CA 1
ATOM 932 C C . VAL A 1 114 ? 16.129 12.909 -26.358 1.00 43.31 114 VAL A C 1
ATOM 934 O O . VAL A 1 114 ? 15.221 13.390 -25.685 1.00 43.31 114 VAL A O 1
ATOM 937 N N . ARG A 1 115 ? 16.518 13.536 -27.472 1.00 40.59 115 ARG A N 1
ATOM 938 C CA . ARG A 1 115 ? 15.880 14.754 -27.976 1.00 40.59 115 ARG A CA 1
ATOM 939 C C . ARG A 1 115 ? 15.108 14.418 -29.247 1.00 40.59 115 ARG A C 1
ATOM 941 O O . ARG A 1 115 ? 15.708 14.268 -30.301 1.00 40.59 115 ARG A O 1
ATOM 948 N N . SER A 1 116 ? 13.781 14.361 -29.106 1.00 33.84 116 SER A N 1
ATOM 949 C CA . SER A 1 116 ? 12.758 14.172 -30.152 1.00 33.84 116 SER A CA 1
ATOM 950 C C . SER A 1 116 ? 12.073 12.798 -30.200 1.00 33.84 116 SER A C 1
ATOM 952 O O . SER A 1 116 ? 11.804 12.270 -31.277 1.00 33.84 116 SER A O 1
ATOM 954 N N . TYR A 1 117 ? 11.649 12.267 -29.052 1.00 39.72 117 TYR A N 1
ATOM 955 C CA . TYR A 1 117 ? 10.402 11.498 -29.050 1.00 39.72 117 TYR A CA 1
ATOM 956 C C . TYR A 1 117 ? 9.265 12.511 -28.977 1.00 39.72 117 TYR A C 1
ATOM 958 O O . TYR A 1 117 ? 8.912 12.992 -27.902 1.00 39.72 117 TYR A O 1
ATOM 966 N N . GLY A 1 118 ? 8.759 12.915 -30.145 1.00 36.44 118 GLY A N 1
ATOM 967 C CA . GLY A 1 118 ? 7.480 13.606 -30.212 1.00 36.44 118 GLY A CA 1
ATOM 968 C C . GLY A 1 118 ? 6.455 12.767 -29.460 1.00 36.44 118 GLY A C 1
ATOM 969 O O . GLY A 1 118 ? 6.423 11.549 -29.634 1.00 36.44 118 GLY A O 1
ATOM 970 N N . GLU A 1 119 ? 5.688 13.417 -28.589 1.00 39.88 119 GLU A N 1
ATOM 971 C CA . GLU A 1 119 ? 4.561 12.835 -27.868 1.00 39.88 119 GLU A CA 1
ATOM 972 C C . GLU A 1 119 ? 3.776 11.956 -28.857 1.00 39.88 119 GLU A C 1
ATOM 974 O O . GLU A 1 119 ? 3.218 12.487 -29.827 1.00 39.88 119 GLU A O 1
ATOM 979 N N . PRO A 1 120 ? 3.809 10.614 -28.731 1.00 43.88 120 PRO A N 1
ATOM 980 C CA . PRO A 1 120 ? 3.081 9.774 -29.657 1.00 43.88 120 PRO A CA 1
ATOM 981 C C . PRO A 1 120 ? 1.626 10.157 -29.465 1.00 43.88 120 PRO A C 1
ATOM 983 O O . PRO A 1 120 ? 1.102 9.990 -28.362 1.00 43.88 120 PRO A O 1
ATOM 986 N N . ARG A 1 121 ? 0.989 10.720 -30.500 1.00 47.50 121 ARG A N 1
ATOM 987 C CA . ARG A 1 121 ? -0.460 10.919 -30.501 1.00 47.50 121 ARG A CA 1
ATOM 988 C C . ARG A 1 121 ? -1.054 9.550 -30.208 1.00 47.50 121 ARG A C 1
ATOM 990 O O . ARG A 1 121 ? -1.029 8.670 -31.068 1.00 47.50 121 ARG A O 1
ATOM 997 N N . LEU A 1 122 ? -1.465 9.353 -28.956 1.00 56.56 122 LEU A N 1
ATOM 998 C CA . LEU A 1 122 ? -2.230 8.204 -28.505 1.00 56.56 122 LEU A CA 1
ATOM 999 C C . LEU A 1 122 ? -3.431 8.181 -29.439 1.00 56.56 122 LEU A C 1
ATOM 1001 O O . LEU A 1 122 ? -4.246 9.099 -29.392 1.00 56.56 122 LEU A O 1
ATOM 1005 N N . MET A 1 123 ? -3.419 7.252 -30.395 1.00 48.84 123 MET A N 1
ATOM 1006 C CA . MET A 1 123 ? -4.325 7.315 -31.531 1.00 48.84 123 MET A CA 1
ATOM 1007 C C . MET A 1 123 ? -5.778 7.328 -31.058 1.00 48.84 123 MET A C 1
ATOM 1009 O O . MET A 1 123 ? -6.200 6.469 -30.289 1.00 48.84 123 MET A O 1
ATOM 1013 N N . ASP A 1 124 ? -6.435 8.386 -31.523 1.00 46.66 124 ASP A N 1
ATOM 1014 C CA . ASP A 1 124 ? -7.841 8.742 -31.640 1.00 46.66 124 ASP A CA 1
ATOM 1015 C C . ASP A 1 124 ? -8.911 8.011 -30.810 1.00 46.66 124 ASP A C 1
ATOM 1017 O O . ASP A 1 124 ? -9.191 6.825 -30.953 1.00 46.66 124 ASP A O 1
ATOM 1021 N N . ALA A 1 125 ? -9.581 8.856 -30.018 1.00 54.66 125 ALA A N 1
ATOM 1022 C CA . ALA A 1 125 ? -11.028 9.071 -30.027 1.00 54.66 125 ALA A CA 1
ATOM 1023 C C . ALA A 1 125 ? -11.941 7.849 -29.829 1.00 54.66 125 ALA A C 1
ATOM 1025 O O . ALA A 1 125 ? -12.454 7.301 -30.794 1.00 54.66 125 ALA A O 1
ATOM 1026 N N . ASP A 1 126 ? -12.250 7.539 -28.562 1.00 50.12 126 ASP A N 1
ATOM 1027 C CA . ASP A 1 126 ? -13.653 7.268 -28.161 1.00 50.12 126 ASP A CA 1
ATOM 1028 C C . ASP A 1 126 ? -13.922 7.341 -26.640 1.00 50.12 126 ASP A C 1
ATOM 1030 O O . ASP A 1 126 ? -14.924 6.849 -26.131 1.00 50.12 126 ASP A O 1
ATOM 1034 N N . ARG A 1 127 ? -13.010 7.881 -25.826 1.00 59.28 127 ARG A N 1
ATOM 1035 C CA . ARG A 1 127 ? -13.181 7.834 -24.367 1.00 59.28 127 ARG A CA 1
ATOM 1036 C C . ARG A 1 127 ? -12.763 9.163 -23.780 1.00 59.28 127 ARG A C 1
ATOM 1038 O O . ARG A 1 127 ? -11.579 9.388 -23.573 1.00 59.28 127 ARG A O 1
ATOM 1045 N N . GLY A 1 128 ? -13.727 10.038 -23.496 1.00 57.19 128 GLY A N 1
ATOM 1046 C CA . GLY A 1 128 ? -13.523 11.363 -22.883 1.00 57.19 128 GLY A CA 1
ATOM 1047 C C . GLY A 1 128 ? -12.835 11.367 -21.505 1.00 57.19 128 GLY A C 1
ATOM 1048 O O . GLY A 1 128 ? -12.787 12.401 -20.851 1.00 57.19 128 GLY A O 1
ATOM 1049 N N . VAL A 1 129 ? -12.290 10.230 -21.062 1.00 65.69 129 VAL A N 1
ATOM 1050 C CA . VAL A 1 129 ? -11.476 10.069 -19.860 1.00 65.69 129 VAL A CA 1
ATOM 1051 C C . VAL A 1 129 ? -10.015 9.916 -20.283 1.00 65.69 129 VAL A C 1
ATOM 1053 O O . VAL A 1 129 ? -9.586 8.850 -20.733 1.00 65.69 129 VAL A O 1
ATOM 1056 N N . LYS A 1 130 ? -9.233 10.987 -20.116 1.00 70.00 130 LYS A N 1
ATOM 1057 C CA . LYS A 1 130 ? -7.774 10.945 -20.246 1.00 70.00 130 LYS A CA 1
ATOM 1058 C C . LYS A 1 130 ? -7.204 10.350 -18.961 1.00 70.00 130 LYS A C 1
ATOM 1060 O O . LYS A 1 130 ? -7.093 11.040 -17.955 1.00 70.00 130 LYS A O 1
ATOM 1065 N N . LEU A 1 131 ? -6.865 9.064 -18.987 1.00 78.50 131 LEU A N 1
ATOM 1066 C CA . LEU A 1 131 ? -6.120 8.458 -17.886 1.00 78.50 131 LEU A CA 1
ATOM 1067 C C . LEU A 1 131 ? -4.701 9.039 -17.881 1.00 78.50 131 LEU A C 1
ATOM 1069 O O . LEU A 1 131 ? -3.980 8.905 -18.872 1.00 78.50 131 LEU A O 1
ATOM 1073 N N . GLU A 1 132 ? -4.328 9.706 -16.794 1.00 82.31 132 GLU A N 1
ATOM 1074 C CA . GLU A 1 132 ? -3.008 10.302 -16.607 1.00 82.31 132 GLU A CA 1
ATOM 1075 C C . GLU A 1 132 ? -2.174 9.454 -15.645 1.00 82.31 132 GLU A C 1
ATOM 1077 O O . GLU A 1 132 ? -2.679 8.918 -14.660 1.00 82.31 132 GLU A O 1
ATOM 1082 N N . VAL A 1 133 ? -0.886 9.320 -15.958 1.00 87.62 133 VAL A N 1
ATOM 1083 C CA . VAL A 1 133 ? 0.091 8.630 -15.113 1.00 87.62 133 VAL A CA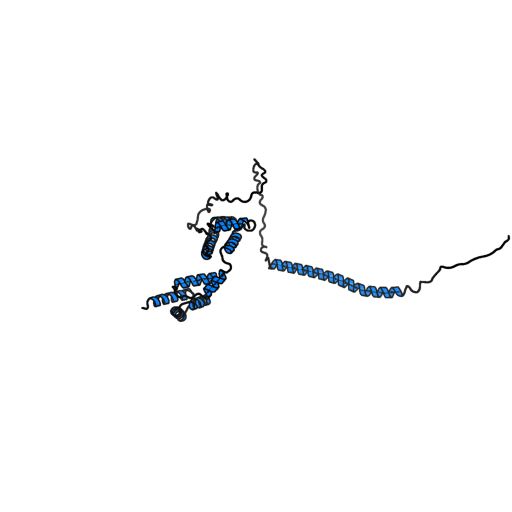 1
ATOM 1084 C C . VAL A 1 133 ? 1.037 9.676 -14.556 1.00 87.62 133 VAL A C 1
ATOM 1086 O O . VAL A 1 133 ? 1.687 10.380 -15.337 1.00 87.62 133 VAL A O 1
ATOM 1089 N N . SER A 1 134 ? 1.116 9.761 -13.231 1.00 90.81 134 SER A N 1
ATOM 1090 C CA . SER A 1 134 ? 2.069 10.625 -12.537 1.00 90.81 134 SER A CA 1
ATOM 1091 C C . SER A 1 134 ? 3.508 10.215 -12.843 1.00 90.81 134 SER A C 1
ATOM 1093 O O . SER A 1 134 ? 3.800 9.055 -13.140 1.00 90.81 134 SER A O 1
ATOM 1095 N N . ASP A 1 135 ? 4.416 11.173 -12.761 1.00 94.31 135 ASP A N 1
ATOM 1096 C CA . ASP A 1 135 ? 5.844 10.898 -12.840 1.00 94.31 135 ASP A CA 1
ATOM 1097 C C . ASP A 1 135 ? 6.343 10.300 -11.511 1.00 94.31 135 ASP A C 1
ATOM 1099 O O . ASP A 1 135 ? 5.826 10.632 -10.445 1.00 94.31 135 ASP A O 1
ATOM 1103 N N . PHE A 1 136 ? 7.350 9.425 -11.569 1.00 95.88 136 PHE A N 1
ATOM 1104 C CA . PHE A 1 136 ? 7.989 8.838 -10.387 1.00 95.88 136 PHE A CA 1
ATOM 1105 C C . PHE A 1 136 ? 9.408 9.369 -10.229 1.00 95.88 136 PHE A C 1
ATOM 1107 O O . PHE A 1 136 ? 10.239 9.191 -11.124 1.00 95.88 136 PHE A O 1
ATOM 1114 N N . TYR A 1 137 ? 9.701 10.006 -9.094 1.00 94.94 137 TYR A N 1
ATOM 1115 C CA . TYR A 1 137 ? 10.988 10.669 -8.864 1.00 94.94 137 TYR A CA 1
ATOM 1116 C C . TYR A 1 137 ? 11.999 9.787 -8.125 1.00 94.94 137 TYR A C 1
ATOM 1118 O O . TYR A 1 137 ? 13.183 10.134 -8.061 1.00 94.94 137 TYR A O 1
ATOM 1126 N N . GLY A 1 138 ? 11.573 8.628 -7.617 1.00 90.62 138 GLY A N 1
ATOM 1127 C CA . GLY A 1 138 ? 12.428 7.723 -6.848 1.00 90.62 138 GLY A CA 1
ATOM 1128 C C . GLY A 1 138 ? 12.374 7.996 -5.352 1.00 90.62 138 GLY A C 1
ATOM 1129 O O . GLY A 1 138 ? 13.391 7.892 -4.667 1.00 90.62 138 GLY A O 1
ATOM 1130 N N . GLU A 1 139 ? 11.207 8.395 -4.856 1.00 89.25 139 GLU A N 1
ATOM 1131 C CA . GLU A 1 139 ? 10.940 8.633 -3.447 1.00 89.25 139 GLU A CA 1
ATOM 1132 C C . GLU A 1 139 ? 11.220 7.371 -2.617 1.00 89.25 139 GLU A C 1
ATOM 1134 O O . GLU A 1 139 ? 10.876 6.255 -3.002 1.00 89.25 139 GLU A O 1
ATOM 1139 N N . GLY A 1 140 ? 11.800 7.540 -1.425 1.00 80.06 140 GLY A N 1
ATOM 1140 C CA . GLY A 1 140 ? 12.128 6.430 -0.518 1.00 80.06 140 GLY A CA 1
ATOM 1141 C C . GLY A 1 140 ? 10.923 5.763 0.159 1.00 80.06 140 GLY A C 1
ATOM 1142 O O . GLY A 1 140 ? 11.113 4.987 1.095 1.00 80.06 140 GLY A O 1
ATOM 1143 N N . ASN A 1 141 ? 9.695 6.082 -0.263 1.00 86.75 141 ASN A N 1
ATOM 1144 C CA . ASN A 1 141 ? 8.476 5.454 0.232 1.00 86.75 141 ASN A CA 1
ATOM 1145 C C . ASN A 1 141 ? 7.994 4.378 -0.765 1.00 86.75 141 ASN A C 1
ATOM 1147 O O . ASN A 1 141 ? 7.536 4.728 -1.853 1.00 86.75 141 ASN A O 1
ATOM 1151 N N . PRO A 1 142 ? 8.017 3.086 -0.382 1.00 90.31 142 PRO A N 1
ATOM 1152 C CA . PRO A 1 142 ? 7.460 1.989 -1.173 1.00 90.31 142 PRO A CA 1
ATOM 1153 C C . PRO A 1 142 ? 6.027 2.199 -1.672 1.00 90.31 142 PRO A C 1
ATOM 1155 O O . PRO A 1 142 ? 5.684 1.706 -2.740 1.00 90.31 142 PRO A O 1
ATOM 1158 N N . GLU A 1 143 ? 5.181 2.897 -0.909 1.00 87.38 143 GLU A N 1
ATOM 1159 C CA . GLU A 1 143 ? 3.777 3.130 -1.276 1.00 87.38 143 GLU A CA 1
ATOM 1160 C C . GLU A 1 143 ? 3.670 4.018 -2.515 1.00 87.38 143 GLU A C 1
ATOM 1162 O O . GLU A 1 143 ? 2.973 3.661 -3.456 1.00 87.38 143 GLU A O 1
ATOM 1167 N N . VAL A 1 144 ? 4.475 5.083 -2.584 1.00 91.88 144 VAL A N 1
ATOM 1168 C CA . VAL A 1 144 ? 4.540 5.968 -3.759 1.00 91.88 144 VAL A CA 1
ATOM 1169 C C . VAL A 1 144 ? 4.965 5.189 -5.005 1.00 91.88 144 VAL A C 1
ATOM 1171 O O . VAL A 1 144 ? 4.410 5.382 -6.086 1.00 91.88 144 VAL A O 1
ATOM 1174 N N . PHE A 1 145 ? 5.913 4.256 -4.856 1.00 93.81 145 PHE A N 1
ATOM 1175 C CA . PHE A 1 145 ? 6.311 3.374 -5.951 1.00 93.81 145 PHE A CA 1
ATOM 1176 C C . PHE A 1 145 ? 5.172 2.446 -6.396 1.00 93.81 145 PHE A C 1
ATOM 1178 O O . PHE A 1 145 ? 4.951 2.292 -7.597 1.00 93.81 145 PHE A O 1
ATOM 1185 N N . PHE A 1 146 ? 4.446 1.825 -5.460 1.00 91.56 146 PHE A N 1
ATOM 1186 C CA . PHE A 1 146 ? 3.319 0.955 -5.802 1.00 91.56 146 PHE A CA 1
ATOM 1187 C C . PHE A 1 146 ? 2.173 1.727 -6.454 1.00 91.56 146 PHE A C 1
ATOM 1189 O O . PHE A 1 146 ? 1.647 1.258 -7.460 1.00 91.56 146 PHE A O 1
ATOM 1196 N N . ASP A 1 147 ? 1.831 2.913 -5.956 1.00 91.94 147 ASP A N 1
ATOM 1197 C CA . ASP A 1 147 ? 0.786 3.765 -6.533 1.00 91.94 147 ASP A CA 1
ATOM 1198 C C . ASP A 1 147 ? 1.123 4.149 -7.977 1.00 91.94 147 ASP A C 1
ATOM 1200 O O . ASP A 1 147 ? 0.302 3.994 -8.889 1.00 91.94 147 ASP A O 1
ATOM 1204 N N . TRP A 1 148 ? 2.372 4.556 -8.217 1.00 95.19 148 TRP A N 1
ATOM 1205 C CA . TRP A 1 148 ? 2.874 4.799 -9.565 1.00 95.19 148 TRP A CA 1
ATOM 1206 C C . TRP A 1 148 ? 2.808 3.540 -10.440 1.00 95.19 148 TRP A C 1
ATOM 1208 O O . TRP A 1 148 ? 2.307 3.584 -11.569 1.00 95.19 148 TRP A O 1
ATOM 1218 N N . LEU A 1 149 ? 3.256 2.394 -9.916 1.00 94.69 149 LEU A N 1
ATOM 1219 C CA . LEU A 1 149 ? 3.257 1.126 -10.640 1.00 94.69 149 LEU A CA 1
ATOM 1220 C C . LEU A 1 149 ? 1.832 0.661 -10.993 1.00 94.69 149 LEU A C 1
ATOM 1222 O O . LEU A 1 149 ? 1.591 0.132 -12.080 1.00 94.69 149 LEU A O 1
ATOM 1226 N N . HIS A 1 150 ? 0.862 0.869 -10.108 1.00 92.44 150 HIS A N 1
ATOM 1227 C CA . HIS A 1 150 ? -0.541 0.566 -10.369 1.00 92.44 150 HIS A CA 1
ATOM 1228 C C . HIS A 1 150 ? -1.140 1.504 -11.418 1.00 92.44 150 HIS A C 1
ATOM 1230 O O . HIS A 1 150 ? -1.847 1.036 -12.319 1.00 92.44 150 HIS A O 1
ATOM 1236 N N . SER A 1 151 ? -0.827 2.799 -11.344 1.00 93.44 151 SER A N 1
ATOM 1237 C CA . SER A 1 151 ? -1.265 3.794 -12.325 1.00 93.44 151 SER A CA 1
ATOM 1238 C C . SER A 1 151 ? -0.756 3.454 -13.729 1.00 93.44 151 SER A C 1
ATOM 1240 O O . SER A 1 151 ? -1.544 3.349 -14.674 1.00 93.44 151 SER A O 1
ATOM 1242 N N . ILE A 1 152 ? 0.539 3.153 -13.868 1.00 94.44 152 ILE A N 1
ATOM 1243 C CA . ILE A 1 152 ? 1.131 2.858 -15.174 1.00 94.44 152 ILE A CA 1
ATOM 1244 C C . ILE A 1 152 ? 0.626 1.536 -15.771 1.00 94.44 152 ILE A C 1
ATOM 1246 O O . ILE A 1 152 ? 0.311 1.470 -16.960 1.00 94.44 152 ILE A O 1
ATOM 1250 N N . VAL A 1 153 ? 0.449 0.492 -14.953 1.00 93.88 153 VAL A N 1
ATOM 1251 C CA . VAL A 1 153 ? -0.134 -0.782 -15.408 1.00 93.88 153 VAL A CA 1
ATOM 1252 C C . VAL A 1 153 ? -1.587 -0.592 -15.848 1.00 93.88 153 VAL A C 1
ATOM 1254 O O . VAL A 1 153 ? -2.006 -1.161 -16.859 1.00 93.88 153 VAL A O 1
ATOM 1257 N N . SER A 1 154 ? -2.356 0.226 -15.129 1.00 91.69 154 SER A N 1
ATOM 1258 C CA . SER A 1 154 ? -3.736 0.558 -15.503 1.00 91.69 154 SER A CA 1
ATOM 1259 C C . SER A 1 154 ? -3.785 1.314 -16.830 1.00 91.69 154 SER A C 1
ATOM 1261 O O . SER A 1 154 ? -4.596 0.978 -17.693 1.00 91.69 154 SER A O 1
ATOM 1263 N N . PHE A 1 155 ? -2.860 2.251 -17.044 1.00 92.50 155 PHE A N 1
ATOM 1264 C CA . PHE A 1 155 ? -2.700 2.963 -18.311 1.00 92.50 155 PHE A CA 1
ATOM 1265 C C . PHE A 1 155 ? -2.391 2.018 -19.473 1.00 92.50 155 PHE A C 1
ATOM 1267 O O . PHE A 1 155 ? -3.063 2.059 -20.505 1.00 92.50 155 PHE A O 1
ATOM 1274 N N . PHE A 1 156 ? -1.444 1.097 -19.291 1.00 93.44 156 PHE A N 1
ATOM 1275 C CA . PHE A 1 156 ? -1.113 0.097 -20.307 1.00 93.44 156 PHE A CA 1
ATOM 1276 C C . PHE A 1 156 ? -2.302 -0.772 -20.698 1.00 93.44 156 PHE A C 1
ATOM 1278 O O . PHE A 1 156 ? -2.469 -1.073 -21.879 1.00 93.44 156 PHE A O 1
ATOM 1285 N N . ARG A 1 157 ? -3.135 -1.152 -19.724 1.00 90.75 157 ARG A N 1
ATOM 1286 C CA . ARG A 1 157 ? -4.362 -1.918 -19.966 1.00 90.75 157 ARG A CA 1
ATOM 1287 C C . ARG A 1 157 ? -5.414 -1.082 -20.688 1.00 90.75 157 ARG A C 1
ATOM 1289 O O . ARG A 1 157 ? -5.991 -1.556 -21.661 1.00 90.75 157 ARG A O 1
ATOM 1296 N N . TRP A 1 158 ? -5.637 0.156 -20.251 1.00 89.19 158 TRP A N 1
ATOM 1297 C CA . TRP A 1 158 ? -6.659 1.041 -20.815 1.00 89.19 158 TRP A CA 1
ATOM 1298 C C . TRP A 1 158 ? -6.435 1.336 -22.301 1.00 89.19 158 TRP A C 1
ATOM 1300 O O . TRP A 1 158 ? -7.377 1.252 -23.097 1.00 89.19 158 TRP A O 1
ATOM 1310 N N . TYR A 1 159 ? -5.184 1.636 -22.663 1.00 88.00 159 TYR A N 1
ATOM 1311 C CA . TYR A 1 159 ? -4.768 1.966 -24.029 1.00 88.00 159 TYR A CA 1
ATOM 1312 C C . TYR A 1 159 ? -4.237 0.764 -24.823 1.00 88.00 159 TYR A C 1
ATOM 1314 O O . TYR A 1 159 ? -3.864 0.928 -25.980 1.00 88.00 159 TYR A O 1
ATOM 1322 N N . SER A 1 160 ? -4.201 -0.436 -24.227 1.00 89.56 160 SER A N 1
ATOM 1323 C CA . SER A 1 160 ? -3.736 -1.675 -24.876 1.00 89.56 160 SER A CA 1
ATOM 1324 C C . SER A 1 160 ? -2.370 -1.524 -25.564 1.00 89.56 160 SER A C 1
ATOM 1326 O O . SER A 1 160 ? -2.197 -1.876 -26.731 1.00 89.56 160 SER A O 1
ATOM 1328 N N . LEU A 1 161 ? -1.389 -0.961 -24.851 1.00 89.50 161 LEU A N 1
ATOM 1329 C CA . LEU A 1 161 ? -0.063 -0.706 -25.425 1.00 89.50 161 LEU A CA 1
ATOM 1330 C C . LEU A 1 161 ? 0.675 -2.010 -25.766 1.00 89.50 161 LEU A C 1
ATOM 1332 O O . LEU A 1 161 ? 0.602 -2.986 -25.018 1.00 89.50 161 LEU A O 1
ATOM 1336 N N . SER A 1 162 ? 1.447 -1.998 -26.858 1.00 90.00 162 SER A N 1
ATOM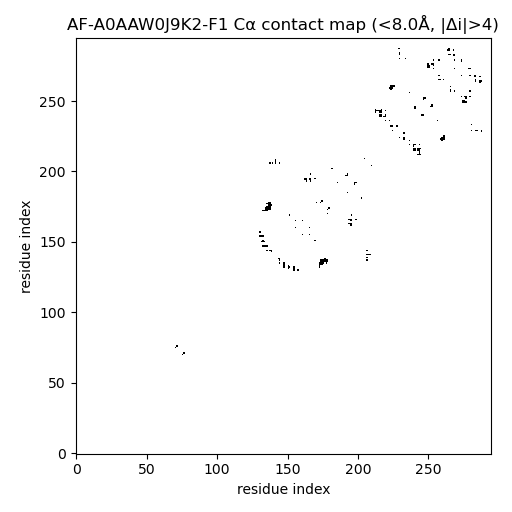 1337 C CA . SER A 1 162 ? 2.406 -3.064 -27.178 1.00 90.00 162 SER A CA 1
ATOM 1338 C C . SER A 1 162 ? 3.555 -3.100 -26.164 1.00 90.00 162 SER A C 1
ATOM 1340 O O . SER A 1 162 ? 3.870 -2.078 -25.556 1.00 90.00 162 SER A O 1
ATOM 1342 N N . GLU A 1 163 ? 4.211 -4.253 -25.993 1.00 87.56 163 GLU A N 1
ATOM 1343 C CA . GLU A 1 163 ? 5.330 -4.409 -25.041 1.00 87.56 163 GLU A CA 1
ATOM 1344 C C . GLU A 1 163 ? 6.450 -3.383 -25.249 1.00 87.56 163 GLU A C 1
ATOM 1346 O O . GLU A 1 163 ? 6.920 -2.777 -24.288 1.00 87.56 163 GLU A O 1
ATOM 1351 N N . GLU A 1 164 ? 6.808 -3.119 -26.506 1.00 86.31 164 GLU A N 1
ATOM 1352 C CA . GLU A 1 164 ? 7.782 -2.090 -26.877 1.00 86.31 164 GLU A CA 1
ATOM 1353 C C . GLU A 1 164 ? 7.356 -0.699 -26.374 1.00 86.31 164 GLU A C 1
ATOM 1355 O O . GLU A 1 164 ? 8.125 0.007 -25.723 1.00 86.31 164 GLU A O 1
ATOM 1360 N N . ARG A 1 165 ? 6.089 -0.319 -26.595 1.00 89.75 165 ARG A N 1
ATOM 1361 C CA . ARG A 1 165 ? 5.557 0.980 -26.155 1.00 89.75 165 ARG A CA 1
ATOM 1362 C C . ARG A 1 165 ? 5.455 1.093 -24.637 1.00 89.75 165 ARG A C 1
ATOM 1364 O O . ARG A 1 165 ? 5.620 2.192 -24.116 1.00 89.75 165 ARG A O 1
ATOM 1371 N N . LYS A 1 166 ? 5.186 -0.008 -23.926 1.00 93.50 166 LYS A N 1
ATOM 1372 C CA . LYS A 1 166 ? 5.139 -0.015 -22.455 1.00 93.50 166 LYS A CA 1
ATOM 1373 C C . LYS A 1 166 ? 6.486 0.372 -21.862 1.00 93.50 166 LYS A C 1
ATOM 1375 O O . LYS A 1 166 ? 6.528 1.237 -20.992 1.00 93.50 166 LYS A O 1
ATOM 1380 N N . LEU A 1 167 ? 7.568 -0.235 -22.356 1.00 91.44 167 LEU A N 1
ATOM 1381 C CA . LEU A 1 167 ? 8.921 0.061 -21.890 1.00 91.44 167 LEU A CA 1
ATOM 1382 C C . LEU A 1 167 ? 9.240 1.549 -22.087 1.00 91.44 167 LEU A C 1
ATOM 1384 O O . LEU A 1 167 ? 9.479 2.249 -21.108 1.00 91.44 167 LEU A O 1
ATOM 1388 N N . PHE A 1 168 ? 9.116 2.061 -23.315 1.00 90.81 168 PHE A N 1
ATOM 1389 C CA . PHE A 1 168 ? 9.400 3.472 -23.605 1.00 90.81 168 PHE A CA 1
ATOM 1390 C C . PHE A 1 168 ? 8.554 4.447 -22.781 1.00 90.81 168 PHE A C 1
ATOM 1392 O O . PHE A 1 168 ? 9.063 5.450 -22.277 1.00 90.81 168 PHE A O 1
ATOM 1399 N N . PHE A 1 169 ? 7.261 4.161 -22.612 1.00 93.31 169 PHE A N 1
ATOM 1400 C CA . PHE A 1 169 ? 6.387 5.013 -21.814 1.00 93.31 169 PHE A CA 1
ATOM 1401 C C . PHE A 1 169 ? 6.794 5.017 -20.335 1.00 93.31 169 PHE A C 1
ATOM 1403 O O . PHE A 1 169 ? 6.848 6.079 -19.717 1.00 93.31 169 PHE A O 1
ATOM 1410 N N . ALA A 1 170 ? 7.122 3.855 -19.767 1.00 94.31 170 ALA A N 1
ATOM 1411 C CA . ALA A 1 170 ? 7.598 3.766 -18.391 1.00 94.31 170 ALA A CA 1
ATOM 1412 C C . ALA A 1 170 ? 8.899 4.526 -18.164 1.00 94.31 170 ALA A C 1
ATOM 1414 O O . ALA A 1 170 ? 9.013 5.260 -17.185 1.00 94.31 170 ALA A O 1
ATOM 1415 N N . GLU A 1 171 ? 9.847 4.418 -19.088 1.00 93.50 171 GLU A N 1
ATOM 1416 C CA . GLU A 1 171 ? 11.102 5.164 -19.033 1.00 93.50 171 GLU A CA 1
ATOM 1417 C C . GLU A 1 171 ? 10.903 6.675 -19.051 1.00 93.50 171 GLU A C 1
ATOM 1419 O O . GLU A 1 171 ? 11.609 7.394 -18.340 1.00 93.50 171 GLU A O 1
ATOM 1424 N N . ALA A 1 172 ? 9.938 7.154 -19.840 1.00 93.81 172 ALA A N 1
ATOM 1425 C CA . ALA A 1 172 ? 9.596 8.569 -19.917 1.00 93.81 172 ALA A CA 1
ATOM 1426 C C . ALA A 1 172 ? 8.970 9.095 -18.613 1.00 93.81 172 ALA A C 1
ATOM 1428 O O . ALA A 1 172 ? 9.113 10.284 -18.304 1.00 93.81 172 ALA A O 1
ATOM 1429 N N . LYS A 1 173 ? 8.305 8.215 -17.851 1.00 95.62 173 LYS A N 1
ATOM 1430 C CA . LYS A 1 173 ? 7.665 8.513 -16.562 1.00 95.62 173 LYS A CA 1
ATOM 1431 C C . LYS A 1 173 ? 8.602 8.453 -15.360 1.00 95.62 173 LYS A C 1
ATOM 1433 O O . LYS A 1 173 ? 8.214 8.893 -14.281 1.00 95.62 173 LYS A O 1
ATOM 1438 N N . LEU A 1 174 ? 9.836 7.988 -15.534 1.00 95.56 174 LEU A N 1
ATOM 1439 C CA . LEU A 1 174 ? 10.871 8.131 -14.514 1.00 95.56 174 LEU A CA 1
ATOM 1440 C C . LEU A 1 174 ? 11.475 9.536 -14.560 1.00 95.56 174 LEU A C 1
ATOM 1442 O O . LEU A 1 174 ? 11.898 10.007 -15.618 1.00 95.56 174 LEU A O 1
ATOM 1446 N N . LYS A 1 175 ? 11.571 10.184 -13.400 1.00 95.25 175 LYS A N 1
ATOM 1447 C CA . LYS A 1 175 ? 12.203 11.494 -13.192 1.00 95.25 175 LYS A CA 1
ATOM 1448 C C . LYS A 1 175 ? 13.199 11.423 -12.035 1.00 95.25 175 LYS A C 1
ATOM 1450 O O . LYS A 1 175 ? 13.298 10.409 -11.348 1.00 95.25 175 LYS A O 1
ATOM 1455 N N . GLY A 1 176 ? 13.967 12.497 -11.844 1.00 94.88 176 GLY A N 1
ATOM 1456 C CA . GLY A 1 176 ? 14.872 12.654 -10.702 1.00 94.88 176 GLY A CA 1
ATOM 1457 C C . GLY A 1 176 ? 15.786 11.446 -10.464 1.00 94.88 176 GLY A C 1
ATOM 1458 O O . GLY A 1 176 ? 16.420 10.935 -11.391 1.00 94.88 176 GLY A O 1
ATOM 1459 N N . THR A 1 177 ? 15.826 10.982 -9.216 1.00 93.94 177 T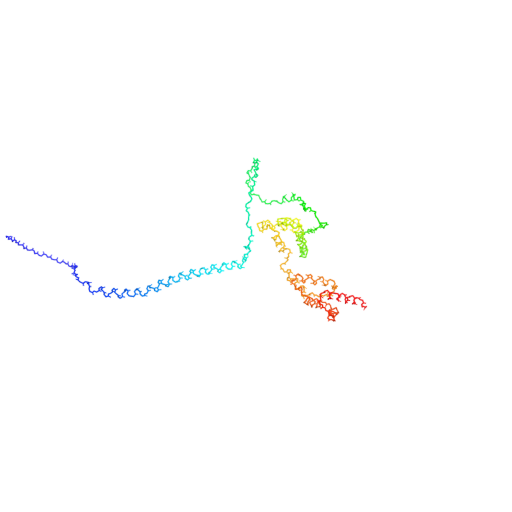HR A N 1
ATOM 1460 C CA . THR A 1 177 ? 16.648 9.851 -8.766 1.00 93.94 177 THR A CA 1
ATOM 1461 C C . THR A 1 177 ? 16.305 8.561 -9.503 1.00 93.94 177 THR A C 1
ATOM 1463 O O . THR A 1 177 ? 17.211 7.818 -9.880 1.00 93.94 177 THR A O 1
ATOM 1466 N N . ALA A 1 178 ? 15.020 8.298 -9.759 1.00 95.12 178 ALA A N 1
ATOM 1467 C CA . ALA A 1 178 ? 14.606 7.093 -10.473 1.00 95.12 178 ALA A CA 1
ATOM 1468 C C . ALA A 1 178 ? 15.126 7.055 -11.910 1.00 95.12 178 ALA A C 1
ATOM 1470 O O . ALA A 1 178 ? 15.590 6.007 -12.363 1.00 95.12 178 ALA A O 1
ATOM 1471 N N . ARG A 1 179 ? 15.114 8.199 -12.606 1.00 94.75 179 ARG A N 1
ATOM 1472 C CA . ARG A 1 179 ? 15.659 8.298 -13.966 1.00 94.75 179 ARG A CA 1
ATOM 1473 C C . ARG A 1 179 ? 17.164 8.046 -13.991 1.00 94.75 179 ARG A C 1
ATOM 1475 O O . ARG A 1 179 ? 17.618 7.219 -14.775 1.00 94.75 179 ARG A O 1
ATOM 1482 N N . ILE A 1 180 ? 17.913 8.715 -13.110 1.00 93.06 180 ILE A N 1
ATOM 1483 C CA . ILE A 1 180 ? 19.375 8.565 -13.010 1.00 93.06 180 ILE A CA 1
ATOM 1484 C C . ILE A 1 180 ? 19.742 7.109 -12.713 1.00 93.06 180 ILE A C 1
ATOM 1486 O O . ILE A 1 180 ? 20.650 6.548 -13.326 1.00 93.06 180 ILE A O 1
ATOM 1490 N N . TRP A 1 181 ? 19.036 6.478 -11.773 1.00 93.88 181 TRP A N 1
ATOM 1491 C CA . TRP A 1 181 ? 19.270 5.078 -11.446 1.00 93.88 181 TRP A CA 1
ATOM 1492 C C . TRP A 1 181 ? 19.009 4.161 -12.648 1.00 93.88 181 TRP A C 1
ATOM 1494 O O . TRP A 1 181 ? 19.846 3.314 -12.962 1.00 93.88 181 TRP A O 1
ATOM 1504 N N . TRP A 1 182 ? 17.885 4.355 -13.342 1.00 93.44 182 TRP A N 1
ATOM 1505 C CA . TRP A 1 182 ? 17.500 3.527 -14.483 1.00 93.44 182 TRP A CA 1
ATOM 1506 C C . TRP A 1 182 ? 18.522 3.581 -15.621 1.00 93.44 182 TRP A C 1
ATOM 1508 O O . TRP A 1 182 ? 18.934 2.537 -16.121 1.00 93.44 182 TRP A O 1
ATOM 1518 N N . GLU A 1 183 ? 19.002 4.773 -15.975 1.00 91.19 183 GLU A N 1
ATOM 1519 C CA . GLU A 1 183 ? 20.009 4.949 -17.030 1.00 91.19 183 GLU A CA 1
ATOM 1520 C C . GLU A 1 183 ? 21.316 4.202 -16.714 1.00 91.19 183 GLU A C 1
ATOM 1522 O O . GLU A 1 183 ? 21.872 3.523 -17.578 1.00 91.19 183 GLU A O 1
ATOM 1527 N N . ASN A 1 184 ? 21.779 4.255 -15.460 1.00 90.88 184 ASN A N 1
ATOM 1528 C CA . ASN A 1 184 ? 22.959 3.502 -15.018 1.00 90.88 184 ASN A CA 1
ATOM 1529 C C . ASN A 1 184 ? 22.713 1.983 -15.022 1.00 90.88 184 ASN A C 1
ATOM 1531 O O . ASN A 1 184 ? 23.588 1.191 -15.391 1.00 90.88 184 ASN A O 1
ATOM 1535 N N . TYR A 1 185 ? 21.511 1.560 -14.625 1.00 89.94 185 TYR A N 1
ATOM 1536 C CA . TYR A 1 185 ? 21.128 0.153 -14.625 1.00 89.94 185 TYR A CA 1
ATOM 1537 C C . TYR A 1 185 ? 21.121 -0.423 -16.051 1.00 89.94 185 TYR A C 1
ATOM 1539 O O . TYR A 1 185 ? 21.661 -1.505 -16.287 1.00 89.94 185 TYR A O 1
ATOM 1547 N N . GLN A 1 186 ? 20.585 0.317 -17.024 1.00 86.88 186 GLN A N 1
ATOM 1548 C CA . GLN A 1 186 ? 20.550 -0.103 -18.426 1.00 86.88 186 GLN A CA 1
ATOM 1549 C C . GLN A 1 186 ? 21.940 -0.254 -19.043 1.00 86.88 186 GLN A C 1
ATOM 1551 O O . GLN A 1 186 ? 22.172 -1.214 -19.771 1.00 86.88 186 GLN A O 1
ATOM 1556 N N . GLN A 1 187 ? 22.885 0.636 -18.730 1.00 84.94 187 GLN A N 1
ATOM 1557 C CA . GLN A 1 187 ? 24.255 0.537 -19.253 1.00 84.94 187 GLN A CA 1
ATOM 1558 C C . GLN A 1 187 ? 24.950 -0.762 -18.830 1.00 84.94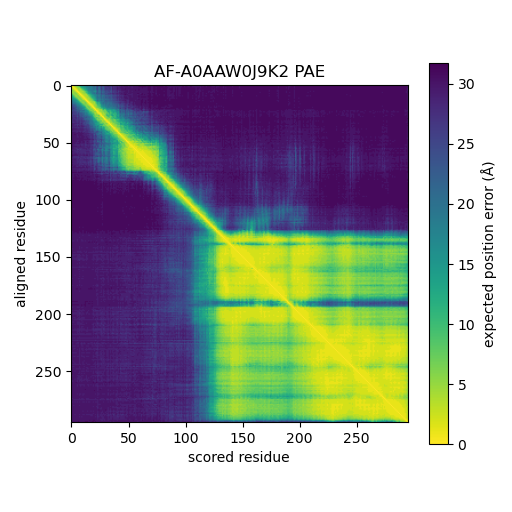 187 GLN A C 1
ATOM 1560 O O . GLN A 1 187 ? 25.715 -1.345 -19.593 1.00 84.94 187 GLN A O 1
ATOM 1565 N N . THR A 1 188 ? 24.658 -1.235 -17.620 1.00 81.94 188 THR A N 1
ATOM 1566 C CA . THR A 1 188 ? 25.271 -2.441 -17.049 1.00 81.94 188 THR A CA 1
ATOM 1567 C C . THR A 1 188 ? 24.513 -3.727 -17.396 1.00 81.94 188 THR A C 1
ATOM 1569 O O . THR A 1 188 ? 25.100 -4.805 -17.352 1.00 81.94 188 THR A O 1
ATOM 1572 N N . HIS A 1 189 ? 23.235 -3.629 -17.782 1.00 80.12 189 HIS A N 1
ATOM 1573 C CA . HIS A 1 189 ? 22.338 -4.773 -18.008 1.00 80.12 189 HIS A CA 1
ATOM 1574 C C . HIS A 1 189 ? 21.638 -4.748 -19.383 1.00 80.12 189 HIS A C 1
ATOM 1576 O O . HIS A 1 189 ? 20.598 -5.383 -19.555 1.00 80.12 189 HIS A O 1
ATOM 1582 N N . TYR A 1 190 ? 22.207 -4.046 -20.371 1.00 67.12 190 TYR A N 1
ATOM 1583 C CA . TYR A 1 190 ? 21.589 -3.716 -21.670 1.00 67.12 190 TYR A CA 1
ATOM 1584 C C . TYR A 1 190 ? 20.920 -4.898 -22.395 1.00 67.12 190 TYR A C 1
ATOM 1586 O O . TYR A 1 190 ? 19.837 -4.762 -22.953 1.00 67.12 190 TYR A O 1
ATOM 1594 N N . ILE A 1 191 ? 21.536 -6.083 -22.366 1.00 61.28 191 ILE A N 1
ATOM 1595 C CA . ILE A 1 191 ? 21.030 -7.276 -23.070 1.00 61.28 191 ILE A CA 1
ATOM 1596 C C . ILE A 1 191 ? 19.851 -7.927 -22.321 1.00 61.28 191 ILE A C 1
ATOM 1598 O O . ILE A 1 191 ? 19.018 -8.595 -22.928 1.00 61.28 191 ILE A O 1
ATOM 1602 N N . ALA A 1 192 ? 19.757 -7.735 -21.003 1.00 60.28 192 ALA A N 1
ATOM 1603 C CA . ALA A 1 192 ? 18.815 -8.454 -20.149 1.00 60.28 192 ALA A CA 1
ATOM 1604 C C . ALA A 1 192 ? 17.424 -7.804 -20.070 1.00 60.28 192 ALA A C 1
ATOM 1606 O O . ALA A 1 192 ? 16.482 -8.463 -19.628 1.00 60.28 192 ALA A O 1
ATOM 1607 N N . ILE A 1 193 ? 17.268 -6.538 -20.480 1.00 67.25 193 ILE A N 1
ATOM 1608 C CA . ILE A 1 193 ? 15.987 -5.832 -20.360 1.00 67.25 193 ILE A CA 1
ATOM 1609 C C . ILE A 1 193 ? 15.565 -5.210 -21.685 1.00 67.25 193 ILE A C 1
ATOM 1611 O O . ILE A 1 193 ? 15.915 -4.084 -22.012 1.00 67.25 193 ILE A O 1
ATOM 1615 N N . GLN A 1 194 ? 14.731 -5.954 -22.407 1.00 76.69 194 GLN A N 1
ATOM 1616 C CA . GLN A 1 194 ? 14.006 -5.481 -23.592 1.00 76.69 194 GLN A CA 1
ATOM 1617 C C . GLN A 1 194 ? 12.484 -5.527 -23.392 1.00 76.69 194 GLN A C 1
ATOM 1619 O O . GLN A 1 194 ? 11.716 -5.510 -24.348 1.00 76.69 194 GLN A O 1
ATOM 1624 N N . SER A 1 195 ? 12.029 -5.633 -22.141 1.00 88.38 195 SER A N 1
ATOM 1625 C CA . SER A 1 195 ? 10.610 -5.740 -21.812 1.00 88.38 195 SER A CA 1
ATOM 1626 C C . SER A 1 195 ? 10.247 -4.885 -20.608 1.00 88.38 195 SER A C 1
ATOM 1628 O O . SER A 1 195 ? 11.049 -4.688 -19.689 1.00 88.38 195 SER A O 1
ATOM 1630 N N . TRP A 1 196 ? 8.994 -4.432 -20.592 1.00 92.56 196 TRP A N 1
ATOM 1631 C CA . TRP A 1 196 ? 8.395 -3.782 -19.432 1.00 92.56 196 TRP A CA 1
ATOM 1632 C C . TRP A 1 196 ? 8.515 -4.645 -18.170 1.00 92.56 196 TRP A C 1
ATOM 1634 O O . TRP A 1 196 ? 8.807 -4.129 -17.096 1.00 92.56 196 TRP A O 1
ATOM 1644 N N . GLU A 1 197 ? 8.351 -5.963 -18.287 1.00 91.81 197 GLU A N 1
ATOM 1645 C CA . GLU A 1 197 ? 8.436 -6.866 -17.139 1.00 91.81 197 GLU A CA 1
ATOM 1646 C C . GLU A 1 197 ? 9.844 -6.906 -16.524 1.00 91.81 197 GLU A C 1
ATOM 1648 O O . GLU A 1 197 ? 9.989 -6.885 -15.299 1.00 91.81 197 GLU A O 1
ATOM 1653 N N . GLY A 1 198 ? 10.890 -6.880 -17.358 1.00 91.88 198 GLY A N 1
ATOM 1654 C CA . GLY A 1 198 ? 12.271 -6.758 -16.887 1.00 91.88 198 GLY A CA 1
ATOM 1655 C C . GLY A 1 198 ? 12.510 -5.442 -16.143 1.00 91.88 198 GLY A C 1
ATOM 1656 O O . GLY A 1 198 ? 13.066 -5.445 -15.043 1.00 91.88 198 GLY A O 1
ATOM 1657 N N . MET A 1 199 ? 12.011 -4.328 -16.691 1.00 92.62 199 MET A N 1
ATOM 1658 C CA . MET A 1 199 ? 12.074 -3.013 -16.043 1.00 92.62 199 MET A CA 1
ATOM 1659 C C . MET A 1 199 ? 11.324 -2.996 -14.709 1.00 92.62 199 MET A C 1
ATOM 1661 O O . MET A 1 199 ? 11.875 -2.570 -13.694 1.00 92.62 199 MET A O 1
ATOM 1665 N N . ARG A 1 200 ? 10.094 -3.515 -14.684 1.00 93.88 200 ARG A N 1
ATOM 1666 C CA . ARG A 1 200 ? 9.267 -3.632 -13.479 1.00 93.88 200 ARG A CA 1
ATOM 1667 C C . ARG A 1 200 ? 9.983 -4.419 -12.388 1.00 93.88 200 ARG A C 1
ATOM 1669 O O . ARG A 1 200 ? 9.994 -3.986 -11.236 1.00 93.88 200 ARG A O 1
ATOM 1676 N N . SER A 1 201 ? 10.591 -5.551 -12.739 1.00 92.62 201 SER A N 1
ATOM 1677 C CA . SER A 1 201 ? 11.337 -6.390 -11.798 1.00 92.62 201 SER A CA 1
ATOM 1678 C C . SER A 1 201 ? 12.546 -5.657 -11.210 1.00 92.62 201 SER A C 1
ATOM 1680 O O . SER A 1 201 ? 12.728 -5.644 -9.990 1.00 92.62 201 SER A O 1
ATOM 1682 N N . ALA A 1 202 ? 13.333 -4.987 -12.057 1.00 92.44 202 ALA A N 1
ATOM 1683 C CA . ALA A 1 202 ? 14.503 -4.225 -11.633 1.00 92.44 202 ALA A CA 1
ATOM 1684 C C . ALA A 1 202 ? 14.122 -3.051 -10.716 1.00 92.44 202 ALA A C 1
ATOM 1686 O O . ALA A 1 202 ? 14.687 -2.911 -9.631 1.00 92.44 202 ALA A O 1
ATOM 1687 N N . LEU A 1 203 ? 13.120 -2.257 -11.110 1.00 93.75 203 LEU A N 1
ATOM 1688 C CA . LEU A 1 203 ? 12.602 -1.148 -10.308 1.00 93.75 203 LEU A CA 1
ATOM 1689 C C . LEU A 1 203 ? 12.070 -1.629 -8.957 1.00 93.75 203 LEU A C 1
ATOM 1691 O O . LEU A 1 203 ? 12.423 -1.068 -7.924 1.00 93.75 203 LEU A O 1
ATOM 1695 N N . THR A 1 204 ? 11.277 -2.705 -8.952 1.00 93.19 204 THR A N 1
ATOM 1696 C CA . THR A 1 204 ? 10.741 -3.286 -7.713 1.00 93.19 204 THR A CA 1
ATOM 1697 C C . THR A 1 204 ? 11.876 -3.714 -6.790 1.00 93.19 204 THR A C 1
ATOM 1699 O O . THR A 1 204 ? 11.850 -3.408 -5.606 1.00 93.19 204 THR A O 1
ATOM 1702 N N . ARG A 1 205 ? 12.914 -4.376 -7.315 1.00 91.88 205 ARG A N 1
ATOM 1703 C CA . ARG A 1 205 ? 14.068 -4.805 -6.512 1.00 91.88 205 ARG A CA 1
ATOM 1704 C C . ARG A 1 205 ? 14.841 -3.633 -5.903 1.00 91.88 205 ARG A C 1
ATOM 1706 O O . ARG A 1 205 ? 15.411 -3.799 -4.829 1.00 91.88 205 ARG A O 1
ATOM 1713 N N . TYR A 1 206 ? 14.901 -2.495 -6.587 1.00 92.00 206 TYR A N 1
ATOM 1714 C CA . TYR A 1 206 ? 15.651 -1.334 -6.116 1.00 92.00 206 TYR A CA 1
ATOM 1715 C C . TYR A 1 206 ? 14.857 -0.469 -5.131 1.00 92.00 206 TYR A C 1
ATOM 1717 O O . TYR A 1 206 ? 15.384 -0.090 -4.088 1.00 92.00 206 TYR A O 1
ATOM 1725 N N . PHE A 1 207 ? 13.590 -0.181 -5.437 1.00 92.81 207 PHE A N 1
ATOM 1726 C CA . PHE A 1 207 ? 12.757 0.730 -4.645 1.00 92.81 207 PHE A CA 1
ATOM 1727 C C . PHE A 1 207 ? 11.984 0.043 -3.516 1.00 92.81 207 PHE A C 1
ATOM 1729 O O . PHE A 1 207 ? 11.544 0.718 -2.584 1.00 92.81 207 PHE A O 1
ATOM 1736 N N . ILE A 1 208 ? 11.834 -1.286 -3.552 1.00 92.62 208 ILE A N 1
ATOM 1737 C CA . ILE A 1 208 ? 11.176 -2.042 -2.484 1.00 92.62 208 ILE A CA 1
ATOM 1738 C C . ILE A 1 208 ? 12.223 -2.736 -1.607 1.00 92.62 208 ILE A C 1
ATOM 1740 O O . ILE A 1 208 ? 12.932 -3.628 -2.077 1.00 92.62 208 ILE A O 1
ATOM 1744 N N . PRO A 1 209 ? 12.297 -2.397 -0.306 1.00 90.38 209 PRO A N 1
ATOM 1745 C CA . PRO A 1 209 ? 13.178 -3.088 0.623 1.00 90.38 209 PRO A CA 1
ATOM 1746 C C . PRO A 1 209 ? 12.884 -4.598 0.669 1.00 90.38 209 PRO A C 1
ATOM 1748 O O . PRO A 1 209 ? 11.713 -4.982 0.751 1.00 90.38 209 PRO A O 1
ATOM 1751 N N . PRO A 1 210 ? 13.904 -5.476 0.729 1.00 89.25 210 PRO A N 1
ATOM 1752 C CA . PRO A 1 210 ? 13.699 -6.929 0.774 1.00 89.25 210 PRO A CA 1
ATOM 1753 C C . PRO A 1 210 ? 12.809 -7.401 1.934 1.00 89.25 210 PRO A C 1
ATOM 1755 O O . PRO A 1 210 ? 12.100 -8.397 1.824 1.00 89.25 210 PRO A O 1
ATOM 1758 N N . ASN A 1 211 ? 12.816 -6.666 3.049 1.00 90.50 211 ASN A N 1
ATOM 1759 C CA . ASN A 1 211 ? 12.021 -6.958 4.238 1.00 90.50 211 ASN A CA 1
ATOM 1760 C C . ASN A 1 211 ? 10.658 -6.243 4.263 1.00 90.50 211 ASN A C 1
ATOM 1762 O O . ASN A 1 211 ? 10.001 -6.256 5.301 1.00 90.50 211 ASN A O 1
ATOM 1766 N N . TYR A 1 212 ? 10.211 -5.621 3.167 1.00 91.06 212 TYR A N 1
ATOM 1767 C CA . TYR A 1 212 ? 8.969 -4.841 3.120 1.00 91.06 212 TYR A CA 1
ATOM 1768 C C . TYR A 1 212 ? 7.751 -5.627 3.627 1.00 91.06 212 TYR A C 1
ATOM 1770 O O . TYR A 1 2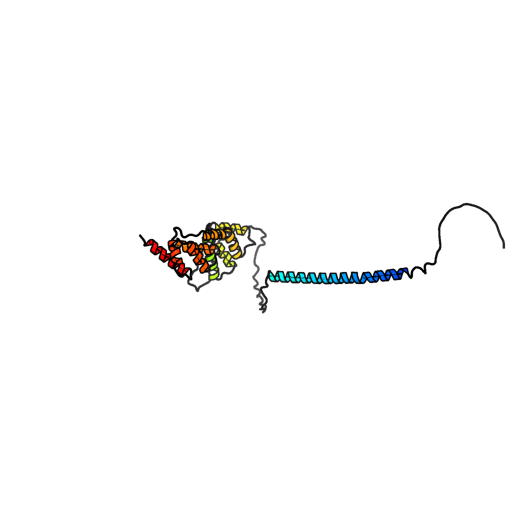12 ? 7.066 -5.188 4.552 1.00 91.06 212 TYR A O 1
ATOM 1778 N N . LYS A 1 213 ? 7.537 -6.838 3.096 1.00 91.12 213 LYS A N 1
ATOM 1779 C CA . LYS A 1 213 ? 6.431 -7.714 3.511 1.00 91.12 213 LYS A CA 1
ATOM 1780 C C . LYS A 1 213 ? 6.557 -8.152 4.973 1.00 91.12 213 LYS A C 1
ATOM 1782 O O . LYS A 1 213 ? 5.570 -8.151 5.702 1.00 91.12 213 LYS A O 1
ATOM 1787 N N . GLN A 1 214 ? 7.770 -8.487 5.417 1.00 93.19 214 GLN A N 1
ATOM 1788 C CA . GLN A 1 214 ? 8.029 -8.885 6.804 1.00 93.19 214 GLN A CA 1
ATOM 1789 C C . GLN A 1 214 ? 7.758 -7.733 7.779 1.00 93.19 214 GLN A C 1
ATOM 1791 O O . GLN A 1 214 ? 7.123 -7.935 8.810 1.00 93.19 214 GLN A O 1
ATOM 1796 N N . ARG A 1 215 ? 8.189 -6.512 7.443 1.00 93.62 215 ARG A N 1
ATOM 1797 C CA . ARG A 1 215 ? 7.904 -5.306 8.228 1.00 93.62 215 ARG A CA 1
ATOM 1798 C C . ARG A 1 215 ? 6.407 -5.040 8.305 1.00 93.62 215 ARG A C 1
ATOM 1800 O O . ARG A 1 215 ? 5.911 -4.794 9.398 1.00 93.62 215 ARG A O 1
ATOM 1807 N N . ALA A 1 216 ? 5.694 -5.146 7.183 1.00 94.50 216 ALA A N 1
ATOM 1808 C CA . ALA A 1 216 ? 4.242 -5.006 7.164 1.00 94.50 216 ALA A CA 1
ATOM 1809 C C . ALA A 1 216 ? 3.553 -6.067 8.033 1.00 94.50 216 ALA A C 1
ATOM 1811 O O . ALA A 1 216 ? 2.636 -5.735 8.771 1.00 94.50 216 ALA A O 1
ATOM 1812 N N . HIS A 1 217 ? 4.020 -7.318 8.002 1.00 94.50 217 HIS A N 1
ATOM 1813 C CA . HIS A 1 217 ? 3.498 -8.384 8.857 1.00 94.50 217 HIS A CA 1
ATOM 1814 C C . HIS A 1 217 ? 3.692 -8.084 10.350 1.00 94.50 217 HIS A C 1
ATOM 1816 O O . HIS A 1 217 ? 2.743 -8.191 11.119 1.00 94.50 217 HIS A O 1
ATOM 1822 N N . LEU A 1 218 ? 4.889 -7.648 10.757 1.00 95.81 218 LEU A N 1
ATOM 1823 C CA . LEU A 1 218 ? 5.166 -7.271 12.148 1.00 95.81 218 LEU A CA 1
ATOM 1824 C C . LEU A 1 218 ? 4.323 -6.071 12.596 1.00 95.81 218 LEU A C 1
ATOM 1826 O O . LEU A 1 218 ? 3.748 -6.096 13.679 1.00 95.81 218 LEU A O 1
ATOM 1830 N N . GLN A 1 219 ? 4.215 -5.046 11.749 1.00 95.69 219 GLN A N 1
ATOM 1831 C CA . GLN A 1 219 ? 3.371 -3.880 12.012 1.00 95.69 219 GLN A CA 1
ATOM 1832 C C . GLN A 1 219 ? 1.893 -4.258 12.120 1.00 95.69 219 GLN A C 1
ATOM 1834 O O . GLN A 1 219 ? 1.201 -3.724 12.977 1.00 95.69 219 GLN A O 1
ATOM 1839 N N . PHE A 1 220 ? 1.415 -5.178 11.278 1.00 96.81 220 PHE A N 1
ATOM 1840 C CA . PHE A 1 220 ? 0.039 -5.664 11.328 1.00 96.81 220 PHE A CA 1
ATOM 1841 C C . PHE A 1 220 ? -0.240 -6.446 12.613 1.00 96.81 220 PHE A C 1
ATOM 1843 O O . PHE A 1 220 ? -1.235 -6.194 13.279 1.00 96.81 220 PHE A O 1
ATOM 1850 N N . ALA A 1 221 ? 0.667 -7.346 13.000 1.00 94.75 221 ALA A N 1
ATOM 1851 C CA . ALA A 1 221 ? 0.537 -8.139 14.222 1.00 94.75 221 ALA A CA 1
ATOM 1852 C C . ALA A 1 221 ? 0.543 -7.284 15.503 1.00 94.75 221 ALA A C 1
ATOM 1854 O O . ALA A 1 221 ? -0.002 -7.696 16.521 1.00 94.75 221 ALA A O 1
ATOM 1855 N N . GLN A 1 222 ? 1.169 -6.107 15.457 1.00 96.31 222 GLN A N 1
ATOM 1856 C CA . GLN A 1 222 ? 1.253 -5.158 16.572 1.00 96.31 222 GLN A CA 1
ATOM 1857 C C . GLN A 1 222 ? 0.234 -4.015 16.460 1.00 96.31 222 GLN A C 1
ATOM 1859 O O . GLN A 1 222 ? 0.289 -3.064 17.241 1.00 96.31 222 GLN A O 1
ATOM 1864 N N . LEU A 1 223 ? -0.664 -4.061 15.472 1.00 97.94 223 LEU A N 1
ATOM 1865 C CA . LEU A 1 223 ? -1.584 -2.970 15.200 1.00 97.94 223 LEU A CA 1
ATOM 1866 C C . LEU A 1 223 ? -2.664 -2.892 16.285 1.00 97.94 223 LEU A C 1
ATOM 1868 O O . LEU A 1 223 ? -3.522 -3.764 16.402 1.00 97.94 223 LEU A O 1
ATOM 1872 N N . VAL A 1 224 ? -2.658 -1.783 17.018 1.00 98.00 224 VAL A N 1
ATOM 1873 C CA . VAL A 1 224 ? -3.696 -1.408 17.982 1.00 98.00 224 VAL A CA 1
ATOM 1874 C C . VAL A 1 224 ? -4.256 -0.030 17.629 1.00 98.00 224 VAL A C 1
ATOM 1876 O O . VAL A 1 224 ? -3.550 0.793 17.042 1.00 98.00 224 VAL A O 1
ATOM 1879 N N . GLN A 1 225 ? -5.516 0.226 17.978 1.00 98.25 225 GLN A N 1
ATOM 1880 C CA . GLN A 1 225 ? -6.187 1.503 17.745 1.00 98.25 225 GLN A CA 1
ATOM 1881 C C . GLN A 1 225 ? -5.473 2.625 18.498 1.00 98.25 225 GLN A C 1
ATOM 1883 O O . GLN A 1 225 ? -5.076 3.616 17.891 1.00 98.25 225 GLN A O 1
ATOM 1888 N N . GLY A 1 226 ? -5.258 2.464 19.807 1.00 96.94 226 GLY A N 1
ATOM 1889 C CA . GLY A 1 226 ? -4.568 3.466 20.616 1.00 96.94 226 GLY A CA 1
ATOM 1890 C C . GLY A 1 226 ? -5.251 4.832 20.514 1.00 96.94 226 GLY A C 1
ATOM 1891 O O . GLY A 1 226 ? -6.430 4.960 20.838 1.00 96.94 226 GLY A O 1
ATOM 1892 N N . SER A 1 227 ? -4.510 5.844 20.058 1.00 96.88 227 SER A N 1
ATOM 1893 C CA . SER A 1 227 ? -5.011 7.211 19.860 1.00 96.88 227 SER A CA 1
ATOM 1894 C C . SER A 1 227 ? -5.594 7.479 18.470 1.00 96.88 227 SER A C 1
ATOM 1896 O O . SER A 1 227 ? -6.012 8.605 18.216 1.00 96.88 227 SER A O 1
ATOM 1898 N N . TYR A 1 228 ? -5.562 6.505 17.557 1.00 97.94 228 TYR A N 1
ATOM 1899 C CA . TYR A 1 228 ? -6.115 6.674 16.217 1.00 97.94 228 TYR A CA 1
ATOM 1900 C C . TYR A 1 228 ? -7.639 6.732 16.260 1.00 97.94 228 TYR A C 1
ATOM 1902 O O . TYR A 1 228 ? -8.280 5.996 17.022 1.00 97.94 228 TYR A O 1
ATOM 1910 N N . SER A 1 229 ? -8.213 7.562 15.388 1.00 98.19 229 SER A N 1
ATOM 1911 C CA . SER A 1 229 ? -9.641 7.464 15.098 1.00 98.19 229 SER A CA 1
ATOM 1912 C C . SER A 1 229 ? -9.967 6.107 14.465 1.00 98.19 229 SER A C 1
ATOM 1914 O O . SER A 1 229 ? -9.089 5.428 13.920 1.00 98.19 229 SER A O 1
ATOM 1916 N N . ILE A 1 230 ? -11.237 5.704 14.492 1.00 98.31 230 ILE A N 1
ATOM 1917 C CA . ILE A 1 230 ? -11.689 4.487 13.807 1.00 98.31 230 ILE A CA 1
ATOM 1918 C C . ILE A 1 230 ? -11.371 4.534 12.312 1.00 98.31 230 ILE A C 1
ATOM 1920 O O . ILE A 1 230 ? -10.972 3.516 11.750 1.00 98.31 230 ILE A O 1
ATOM 1924 N N . GLU A 1 231 ? -11.445 5.704 11.680 1.00 97.88 231 GLU A N 1
ATOM 1925 C CA . GLU A 1 231 ? -11.064 5.875 10.275 1.00 97.88 231 GLU A CA 1
ATOM 1926 C C . GLU A 1 231 ? -9.572 5.610 10.042 1.00 97.88 231 GLU A C 1
ATOM 1928 O O . GLU A 1 231 ? -9.195 4.804 9.189 1.00 97.88 231 GLU A O 1
ATOM 1933 N N . GLU A 1 232 ? -8.708 6.248 10.831 1.00 98.19 232 GLU A N 1
ATOM 1934 C CA . GLU A 1 232 ? -7.257 6.087 10.724 1.00 98.19 232 GLU A CA 1
ATOM 1935 C C . GLU A 1 232 ? -6.825 4.648 11.016 1.00 98.19 232 GLU A C 1
ATOM 1937 O O . GLU A 1 232 ? -5.978 4.090 10.310 1.00 98.19 232 GLU A O 1
ATOM 1942 N N . TYR A 1 233 ? -7.422 4.034 12.040 1.00 98.44 233 TYR A N 1
ATOM 1943 C CA . TYR A 1 233 ? -7.186 2.642 12.398 1.00 98.44 233 TYR A CA 1
ATOM 1944 C C . TYR A 1 233 ? -7.632 1.691 11.281 1.00 98.44 233 TYR A C 1
ATOM 1946 O O . TYR A 1 233 ? -6.851 0.829 10.879 1.00 98.44 233 TYR A O 1
ATOM 1954 N N . THR A 1 234 ? -8.830 1.887 10.720 1.00 98.12 234 THR A N 1
ATOM 1955 C CA . THR A 1 234 ? -9.364 1.083 9.606 1.00 98.12 234 THR A CA 1
ATOM 1956 C C . THR A 1 234 ? -8.466 1.162 8.376 1.00 98.12 234 THR A C 1
ATOM 1958 O O . THR A 1 234 ? -8.093 0.135 7.805 1.00 98.12 234 THR A O 1
ATOM 1961 N N . ASN A 1 235 ? -8.040 2.370 8.002 1.00 97.19 235 ASN A N 1
ATOM 1962 C CA . ASN A 1 235 ? -7.142 2.577 6.869 1.00 97.19 235 ASN A CA 1
ATOM 1963 C C . ASN A 1 235 ? -5.789 1.880 7.086 1.00 97.19 235 ASN A C 1
ATOM 1965 O O . ASN A 1 235 ? -5.274 1.204 6.189 1.00 97.19 235 ASN A O 1
ATOM 1969 N N . LYS A 1 236 ? -5.227 1.975 8.299 1.00 97.00 236 LYS A N 1
ATOM 1970 C CA . LYS A 1 236 ? -3.993 1.260 8.664 1.00 97.00 236 LYS A CA 1
ATOM 1971 C C . LYS A 1 236 ? -4.180 -0.251 8.642 1.00 97.00 236 LYS A C 1
ATOM 1973 O O . LYS A 1 236 ? -3.295 -0.944 8.138 1.00 97.00 236 LYS A O 1
ATOM 1978 N N . PHE A 1 237 ? -5.304 -0.749 9.152 1.00 97.94 237 PHE A N 1
ATOM 1979 C CA . PHE A 1 237 ? -5.632 -2.169 9.181 1.00 97.94 237 PHE A CA 1
ATOM 1980 C C . PHE A 1 237 ? -5.635 -2.757 7.773 1.00 97.94 237 PHE A C 1
ATOM 1982 O O . PHE A 1 237 ? -4.852 -3.664 7.499 1.00 97.94 237 PHE A O 1
ATOM 1989 N N . TYR A 1 238 ? -6.416 -2.193 6.848 1.00 96.62 238 TYR A N 1
ATOM 1990 C CA . TYR A 1 238 ? -6.472 -2.700 5.475 1.00 96.62 238 TYR A CA 1
ATOM 1991 C C . TYR A 1 238 ? -5.149 -2.550 4.727 1.00 96.62 238 TYR A C 1
ATOM 1993 O O . TYR A 1 238 ? -4.717 -3.488 4.051 1.00 96.62 238 TYR A O 1
ATOM 2001 N N . GLY A 1 239 ? -4.467 -1.410 4.877 1.00 94.12 239 GLY A N 1
ATOM 2002 C CA . GLY A 1 239 ? -3.167 -1.195 4.244 1.00 94.12 239 GLY A CA 1
ATOM 2003 C C . GLY A 1 239 ? -2.131 -2.231 4.690 1.00 94.12 239 GLY A C 1
ATOM 2004 O O . GLY A 1 239 ? -1.421 -2.814 3.870 1.00 94.12 239 GLY A O 1
ATOM 2005 N N . LEU A 1 240 ? -2.062 -2.518 5.991 1.00 95.69 240 LEU A N 1
ATOM 2006 C CA . LEU A 1 240 ? -1.141 -3.509 6.545 1.00 95.69 240 LEU A CA 1
ATOM 2007 C C . LEU A 1 240 ? -1.564 -4.957 6.251 1.00 95.69 240 LEU A C 1
ATOM 2009 O O . LEU A 1 240 ? -0.696 -5.782 5.948 1.00 95.69 240 LEU A O 1
ATOM 2013 N N . ALA A 1 241 ? -2.862 -5.266 6.265 1.00 94.94 241 ALA A N 1
ATOM 2014 C CA . ALA A 1 241 ? -3.392 -6.571 5.874 1.00 94.94 241 ALA A CA 1
ATOM 2015 C C . ALA A 1 241 ? -3.006 -6.903 4.423 1.00 94.94 241 ALA A C 1
ATOM 2017 O O . ALA A 1 241 ? -2.407 -7.947 4.153 1.00 94.94 241 ALA A O 1
ATOM 2018 N N . MET A 1 242 ? -3.231 -5.963 3.500 1.00 92.19 242 MET A N 1
ATOM 2019 C CA . MET A 1 242 ? -2.868 -6.119 2.091 1.00 92.19 242 MET A CA 1
ATOM 2020 C C . MET A 1 242 ? -1.364 -6.365 1.916 1.00 92.19 242 MET A C 1
ATOM 2022 O O . MET A 1 242 ? -0.954 -7.328 1.266 1.00 92.19 242 MET A O 1
ATOM 2026 N N . ARG A 1 243 ? -0.524 -5.528 2.538 1.00 91.06 243 ARG A N 1
ATOM 2027 C CA . ARG A 1 243 ? 0.940 -5.604 2.397 1.00 91.06 243 ARG A CA 1
ATOM 2028 C C . ARG A 1 243 ? 1.558 -6.838 3.039 1.00 91.06 243 ARG A C 1
ATOM 2030 O O . ARG A 1 243 ? 2.555 -7.354 2.539 1.00 91.06 243 ARG A O 1
ATOM 2037 N N . SER A 1 244 ? 0.996 -7.305 4.150 1.00 92.81 244 SER A N 1
ATOM 2038 C CA . SER A 1 244 ? 1.470 -8.512 4.831 1.00 92.81 244 SER A CA 1
ATOM 2039 C C . SER A 1 244 ? 1.059 -9.797 4.102 1.00 92.81 244 SER A C 1
ATOM 2041 O O . SER A 1 244 ? 1.643 -10.854 4.350 1.00 92.81 244 SER A O 1
ATOM 2043 N N . GLY A 1 245 ? 0.123 -9.714 3.148 1.00 88.88 245 GLY A N 1
ATOM 2044 C CA . GLY A 1 245 ? -0.487 -10.878 2.508 1.00 88.88 245 GLY A CA 1
ATOM 2045 C C . GLY A 1 245 ? -1.445 -11.611 3.445 1.00 88.88 245 GLY A C 1
ATOM 2046 O O . GLY A 1 245 ? -1.541 -12.835 3.375 1.00 88.88 245 GLY A O 1
ATOM 2047 N N . PHE A 1 246 ? -2.091 -10.872 4.347 1.00 91.69 246 PHE A N 1
ATOM 2048 C CA . PHE A 1 246 ? -3.107 -11.395 5.247 1.00 91.69 246 PHE A CA 1
ATOM 2049 C C . PHE A 1 246 ? -4.332 -11.893 4.453 1.00 91.69 246 PHE A C 1
ATOM 2051 O O . PHE A 1 246 ? -4.693 -11.277 3.445 1.00 91.69 246 PHE A O 1
ATOM 2058 N N . PRO A 1 247 ? -4.969 -13.008 4.857 1.00 89.62 247 PRO A N 1
ATOM 2059 C CA . PRO A 1 247 ? -6.152 -13.522 4.175 1.00 89.62 247 PRO A CA 1
ATOM 2060 C C . PRO A 1 247 ? -7.353 -12.578 4.313 1.00 89.62 247 PRO A C 1
ATOM 2062 O O . PRO A 1 247 ? -7.700 -12.144 5.407 1.00 89.62 247 PRO A O 1
ATOM 2065 N N . TRP A 1 248 ? -8.051 -12.344 3.202 1.00 91.75 248 TRP A N 1
ATOM 2066 C CA . TRP A 1 248 ? -9.280 -11.543 3.139 1.00 91.75 248 TRP A CA 1
ATOM 2067 C C . TRP A 1 248 ? -10.518 -12.384 3.481 1.00 91.75 248 TRP A C 1
ATOM 2069 O O . TRP A 1 248 ? -11.469 -12.466 2.708 1.00 91.75 248 TRP A O 1
ATOM 2079 N N . ASN A 1 249 ? -10.469 -13.086 4.612 1.00 94.62 249 ASN A N 1
ATOM 2080 C CA . ASN A 1 249 ? -11.598 -13.843 5.147 1.00 94.62 249 ASN A CA 1
ATOM 2081 C C . ASN A 1 249 ? -12.310 -12.992 6.206 1.00 94.62 249 ASN A C 1
ATOM 2083 O O . ASN A 1 249 ? -11.648 -12.504 7.117 1.00 94.62 249 ASN A O 1
ATOM 2087 N N . GLU A 1 250 ? -13.629 -12.828 6.084 1.00 94.50 250 GLU A N 1
ATOM 2088 C CA . GLU A 1 250 ? -14.422 -11.949 6.957 1.00 94.50 250 GLU A CA 1
ATOM 2089 C C . GLU A 1 250 ? -14.283 -12.311 8.441 1.00 94.50 250 GLU A C 1
ATOM 2091 O O . GLU A 1 250 ? -13.888 -11.455 9.223 1.00 94.50 250 GLU A O 1
ATOM 2096 N N . ASP A 1 251 ? -14.490 -13.573 8.832 1.00 94.19 251 ASP A N 1
ATOM 2097 C CA . ASP A 1 251 ? -14.420 -13.996 10.242 1.00 94.19 251 ASP A CA 1
ATOM 2098 C C . ASP A 1 251 ? -13.047 -13.699 10.865 1.00 94.19 251 ASP A C 1
ATOM 2100 O O . ASP A 1 251 ? -12.929 -13.186 11.982 1.00 94.19 251 ASP A O 1
ATOM 2104 N N . VAL A 1 252 ? -11.985 -13.998 10.113 1.00 94.94 252 VAL A N 1
ATOM 2105 C CA . VAL A 1 252 ? -10.598 -13.781 10.531 1.00 94.94 252 VAL A CA 1
ATOM 2106 C C . VAL A 1 252 ? -10.257 -12.287 10.566 1.00 94.94 252 VAL A C 1
ATOM 2108 O O . VAL A 1 252 ? -9.586 -11.838 11.498 1.00 94.94 252 VAL A O 1
ATOM 2111 N N . MET A 1 253 ? -10.732 -11.501 9.595 1.00 96.25 253 MET A N 1
ATOM 2112 C CA . MET A 1 253 ? -10.549 -10.048 9.576 1.00 96.25 253 MET A CA 1
ATOM 2113 C C . MET A 1 253 ? -11.287 -9.379 10.733 1.00 96.25 253 MET A C 1
ATOM 2115 O O . MET A 1 253 ? -10.664 -8.597 11.444 1.00 96.25 253 MET A O 1
ATOM 2119 N N . ILE A 1 254 ? -12.556 -9.723 10.969 1.00 97.31 254 ILE A N 1
ATOM 2120 C CA . ILE A 1 254 ? -13.362 -9.190 12.073 1.00 97.31 254 ILE A CA 1
ATOM 2121 C C . ILE A 1 254 ? -12.677 -9.511 13.398 1.00 97.31 254 ILE A C 1
ATOM 2123 O O . ILE A 1 254 ? -12.456 -8.611 14.202 1.00 97.31 254 ILE A O 1
ATOM 2127 N N . SER A 1 255 ? -12.265 -10.766 13.606 1.00 95.31 255 SER A N 1
ATOM 2128 C CA . SER A 1 255 ? -11.575 -11.169 14.833 1.00 95.31 255 SER A CA 1
ATOM 2129 C C . SER A 1 255 ? -10.297 -10.360 15.072 1.00 95.31 255 SER A C 1
ATOM 2131 O O . SER A 1 255 ? -10.086 -9.863 16.178 1.00 95.31 255 SER A O 1
ATOM 2133 N N . MET A 1 256 ? -9.449 -10.198 14.053 1.00 95.94 256 MET A N 1
ATOM 2134 C CA . MET A 1 256 ? -8.204 -9.430 14.178 1.00 95.94 256 MET A CA 1
ATOM 2135 C C . MET A 1 256 ? -8.454 -7.932 14.359 1.00 95.94 256 MET A C 1
ATOM 2137 O O . MET A 1 256 ? -7.783 -7.292 15.165 1.00 95.94 256 MET A O 1
ATOM 2141 N N . TYR A 1 257 ? -9.427 -7.376 13.639 1.00 97.62 257 TYR A N 1
ATOM 2142 C CA . TYR A 1 257 ? -9.824 -5.978 13.755 1.00 97.62 257 TYR A CA 1
ATOM 2143 C C . TYR A 1 257 ? -10.342 -5.689 15.167 1.00 97.62 257 TYR A C 1
ATOM 2145 O O . TYR A 1 257 ? -9.828 -4.807 15.849 1.00 97.62 257 TYR A O 1
ATOM 2153 N N . SER A 1 258 ? -11.279 -6.497 15.673 1.00 97.06 258 SER A N 1
ATOM 2154 C CA . SER A 1 258 ? -11.825 -6.360 17.027 1.00 97.06 258 SER A CA 1
ATOM 2155 C C . SER A 1 258 ? -10.771 -6.505 18.128 1.00 97.06 258 SER A C 1
ATOM 2157 O O . SER A 1 258 ? -10.886 -5.834 19.154 1.00 97.06 258 SER A O 1
ATOM 2159 N N . GLN A 1 259 ? -9.746 -7.344 17.933 1.00 96.31 259 GLN A N 1
ATOM 2160 C CA . GLN A 1 259 ? -8.644 -7.519 18.889 1.00 96.31 259 GLN A CA 1
ATOM 2161 C C . GLN A 1 259 ? -7.764 -6.273 19.030 1.00 96.31 259 GLN A C 1
ATOM 2163 O O . GLN A 1 259 ? -7.260 -6.008 20.119 1.00 96.31 259 GLN A O 1
ATOM 2168 N N . GLY A 1 260 ? -7.565 -5.513 17.950 1.00 97.31 260 GLY A N 1
ATOM 2169 C CA . GLY A 1 260 ? -6.749 -4.301 17.994 1.00 97.31 260 GLY A CA 1
ATOM 2170 C C . GLY A 1 260 ? -7.512 -3.050 18.440 1.00 97.31 260 GLY A C 1
ATOM 2171 O O . GLY A 1 260 ? -6.874 -2.043 18.738 1.00 97.31 260 GLY A O 1
ATOM 2172 N N . LEU A 1 261 ? -8.847 -3.081 18.501 1.00 98.44 261 LEU A N 1
ATOM 2173 C CA . LEU A 1 261 ? -9.661 -1.944 18.944 1.00 98.44 261 LEU A CA 1
ATOM 2174 C C . LEU A 1 261 ? -9.516 -1.660 20.441 1.00 98.44 261 LEU A C 1
ATOM 2176 O O . LEU A 1 261 ? -9.272 -2.548 21.258 1.00 98.44 261 LEU A O 1
ATOM 2180 N N . ASN A 1 262 ? -9.759 -0.405 20.819 1.00 98.25 262 ASN A N 1
ATOM 2181 C CA . ASN A 1 262 ? -9.804 -0.014 22.222 1.00 98.25 262 ASN A CA 1
ATOM 2182 C C . ASN A 1 262 ? -10.926 -0.774 22.966 1.00 98.25 262 ASN A C 1
ATOM 2184 O O . ASN A 1 262 ? -12.000 -0.988 22.389 1.00 98.25 262 ASN A O 1
ATOM 2188 N N . PRO A 1 263 ? -10.743 -1.129 24.256 1.00 96.81 263 PRO A N 1
ATOM 2189 C CA . PRO A 1 263 ? -11.640 -2.048 24.966 1.00 96.81 263 PRO A CA 1
ATOM 2190 C C . PRO A 1 263 ? -13.125 -1.669 24.929 1.00 96.81 263 PRO A C 1
ATOM 2192 O O . PRO A 1 263 ? -13.971 -2.531 24.708 1.00 96.81 263 PRO A O 1
ATOM 2195 N N . ASN A 1 264 ? -13.452 -0.381 25.083 1.00 95.25 264 ASN A N 1
ATOM 2196 C CA . ASN A 1 264 ? -14.840 0.094 25.067 1.00 95.25 264 ASN A CA 1
ATOM 2197 C C . ASN A 1 264 ? -15.529 -0.145 23.716 1.00 95.25 264 ASN A C 1
ATOM 2199 O O . ASN A 1 264 ? -16.711 -0.470 23.679 1.00 95.25 264 ASN A O 1
ATOM 2203 N N . ILE A 1 265 ? -14.788 -0.003 22.616 1.00 97.50 265 ILE A N 1
ATOM 2204 C CA . ILE A 1 265 ? -15.306 -0.205 21.262 1.00 97.50 265 ILE A CA 1
ATOM 2205 C C . ILE A 1 265 ? -15.369 -1.704 20.956 1.00 97.50 265 ILE A C 1
ATOM 2207 O O . ILE A 1 265 ? -16.402 -2.194 20.507 1.00 97.50 265 ILE A O 1
ATOM 2211 N N . SER A 1 266 ? -14.302 -2.444 21.278 1.00 96.75 266 SER A N 1
ATOM 2212 C CA . SER A 1 266 ? -14.235 -3.902 21.109 1.00 96.75 266 SER A CA 1
ATOM 2213 C C . SER A 1 266 ? -15.385 -4.623 21.829 1.00 96.75 266 SER A C 1
ATOM 2215 O O . SER A 1 266 ? -16.015 -5.514 21.260 1.00 96.75 266 SER A O 1
ATOM 2217 N N . LEU A 1 267 ? -15.749 -4.172 23.038 1.00 95.50 267 LEU A N 1
ATOM 2218 C CA . LEU A 1 267 ? -16.897 -4.698 23.781 1.00 95.50 267 LEU A CA 1
ATOM 2219 C C . LEU A 1 267 ? -18.232 -4.473 23.049 1.00 95.50 267 LEU A C 1
ATOM 2221 O O . LEU A 1 267 ? -19.073 -5.371 23.029 1.00 95.50 267 LEU A O 1
ATOM 2225 N N . GLY A 1 268 ? -18.423 -3.307 22.424 1.00 94.50 268 GLY A N 1
ATOM 2226 C CA . GLY A 1 268 ? -19.614 -3.018 21.616 1.00 94.50 268 GLY A CA 1
ATOM 2227 C C . GLY A 1 268 ? -19.732 -3.931 20.392 1.00 94.50 268 GLY A C 1
ATOM 2228 O O . GLY A 1 268 ? -20.822 -4.410 20.071 1.00 94.50 268 GLY A O 1
ATOM 2229 N N . LEU A 1 269 ? -18.600 -4.248 19.756 1.00 96.44 269 LEU A N 1
ATOM 2230 C CA . LEU A 1 269 ? -18.549 -5.210 18.654 1.00 96.44 269 LEU A CA 1
ATOM 2231 C C . LEU A 1 269 ? -18.886 -6.626 19.135 1.00 96.44 269 LEU A C 1
ATOM 2233 O O . LEU A 1 269 ? -19.697 -7.296 18.505 1.00 96.44 269 LEU A O 1
ATOM 2237 N N . ALA A 1 270 ? -18.324 -7.063 20.265 1.00 93.75 270 ALA A N 1
ATOM 2238 C CA . ALA A 1 270 ? -18.574 -8.392 20.829 1.00 93.75 270 ALA A CA 1
ATOM 2239 C C . ALA A 1 270 ? -20.039 -8.612 21.251 1.00 93.75 270 ALA A C 1
ATOM 2241 O O . ALA A 1 270 ? -20.529 -9.740 21.228 1.00 93.75 270 ALA A O 1
ATOM 2242 N N . ALA A 1 271 ? -20.745 -7.543 21.629 1.00 93.75 271 ALA A N 1
ATOM 2243 C CA . ALA A 1 271 ? -22.173 -7.585 21.942 1.00 93.75 271 ALA A CA 1
ATOM 2244 C C . ALA A 1 271 ? -23.073 -7.636 20.690 1.00 93.75 271 ALA A C 1
ATOM 2246 O O . ALA A 1 271 ? -24.270 -7.916 20.799 1.00 93.75 271 ALA A O 1
ATOM 2247 N N . SER A 1 272 ? -22.513 -7.363 19.511 1.00 94.19 272 SER A N 1
ATOM 2248 C CA . SER A 1 272 ? -23.235 -7.266 18.245 1.00 94.19 272 SER A CA 1
ATOM 2249 C C . SER A 1 272 ? -23.095 -8.544 17.415 1.00 94.19 272 SER A C 1
ATOM 2251 O O . SER A 1 272 ? -22.146 -9.312 17.558 1.00 94.19 272 SER A O 1
ATOM 2253 N N . ARG A 1 273 ? -24.045 -8.782 16.505 1.00 92.25 273 ARG A N 1
ATOM 2254 C CA . ARG A 1 273 ? -23.904 -9.827 15.480 1.00 92.25 273 ARG A CA 1
ATOM 2255 C C . ARG A 1 273 ? -23.218 -9.226 14.262 1.00 92.25 273 ARG A C 1
ATOM 2257 O O . ARG A 1 273 ? -23.798 -8.356 13.620 1.00 92.25 273 ARG A O 1
ATOM 2264 N N . LEU A 1 274 ? -22.010 -9.693 13.969 1.00 93.62 274 LEU A N 1
ATOM 2265 C CA . LEU A 1 274 ? -21.191 -9.232 12.852 1.00 93.62 274 LEU A CA 1
ATOM 2266 C C . LEU A 1 274 ? -21.061 -10.362 11.830 1.00 93.62 274 LEU A C 1
ATOM 2268 O O . LEU A 1 274 ? -20.736 -11.486 12.209 1.00 93.62 274 LEU A O 1
ATOM 2272 N N . TYR A 1 275 ? -21.315 -10.062 10.557 1.00 93.06 275 TYR A N 1
ATOM 2273 C CA . TYR A 1 275 ? -21.122 -11.006 9.449 1.00 93.06 275 TYR A CA 1
ATOM 2274 C C . TYR A 1 275 ? -20.081 -10.506 8.451 1.00 93.06 275 TYR A C 1
ATOM 2276 O O . TYR A 1 275 ? -19.518 -11.292 7.694 1.00 93.06 275 TYR A O 1
ATOM 2284 N N . THR A 1 276 ? -19.837 -9.197 8.443 1.00 97.12 276 THR A N 1
ATOM 2285 C CA . THR A 1 276 ? -18.911 -8.541 7.530 1.00 97.12 276 THR A CA 1
ATOM 2286 C C . THR A 1 276 ? -18.065 -7.502 8.254 1.00 97.12 276 THR A C 1
ATOM 2288 O O . THR A 1 276 ? -18.451 -6.946 9.287 1.00 97.12 276 THR A O 1
ATOM 2291 N N . MET A 1 277 ? -16.917 -7.174 7.671 1.00 97.12 277 MET A N 1
ATOM 2292 C CA . MET A 1 277 ? -16.100 -6.050 8.111 1.00 97.12 277 MET A CA 1
ATOM 2293 C C . MET A 1 277 ? -16.850 -4.718 8.052 1.00 97.12 277 MET A C 1
ATOM 2295 O O . MET A 1 277 ? -16.608 -3.854 8.890 1.00 97.12 277 MET A O 1
ATOM 2299 N N . ALA A 1 278 ? -17.778 -4.549 7.105 1.00 97.06 278 ALA A N 1
ATOM 2300 C CA . ALA A 1 278 ? -18.605 -3.349 7.032 1.00 97.06 278 ALA A CA 1
ATOM 2301 C C . ALA A 1 278 ? -19.460 -3.181 8.300 1.00 97.06 278 ALA A C 1
ATOM 2303 O O . ALA A 1 278 ? -19.500 -2.084 8.858 1.00 97.06 278 ALA A O 1
ATOM 2304 N N . ASP A 1 279 ? -20.050 -4.273 8.805 1.00 97.06 279 ASP A N 1
ATOM 2305 C CA . ASP A 1 279 ? -20.796 -4.266 10.070 1.00 97.06 279 ASP A CA 1
ATOM 2306 C C . ASP A 1 279 ? -19.877 -3.858 11.230 1.00 97.06 279 ASP A C 1
ATOM 2308 O O . ASP A 1 279 ? -20.202 -2.965 12.014 1.00 97.06 279 ASP A O 1
ATOM 2312 N N . ALA A 1 280 ? -18.696 -4.480 11.318 1.00 97.56 280 ALA A N 1
ATOM 2313 C CA . ALA A 1 280 ? -17.732 -4.226 12.386 1.00 97.56 280 ALA A CA 1
ATOM 2314 C C . ALA A 1 280 ? -17.267 -2.761 12.408 1.00 97.56 280 ALA A C 1
ATOM 2316 O O . ALA A 1 280 ? -17.218 -2.138 13.471 1.00 97.56 280 ALA A O 1
ATOM 2317 N N . ILE A 1 281 ? -16.963 -2.198 11.236 1.00 98.06 281 ILE A N 1
ATOM 2318 C CA . ILE A 1 281 ? -16.532 -0.806 11.074 1.00 98.06 281 ILE A CA 1
ATOM 2319 C C . ILE A 1 281 ? -17.669 0.153 11.438 1.00 98.06 281 ILE A C 1
ATOM 2321 O O . ILE A 1 281 ? -17.445 1.114 12.173 1.00 98.06 281 ILE A O 1
ATOM 2325 N N . GLN A 1 282 ? -18.896 -0.115 10.983 1.00 97.81 282 GLN A N 1
ATOM 2326 C CA . GLN A 1 282 ? -20.053 0.722 11.295 1.00 97.81 282 GLN A CA 1
ATOM 2327 C C . GLN A 1 282 ? -20.320 0.784 12.803 1.00 97.81 282 GLN A C 1
ATOM 2329 O O . GLN A 1 282 ? -20.481 1.879 13.348 1.00 97.81 282 GLN A O 1
ATOM 2334 N N . ILE A 1 283 ? -20.335 -0.364 13.487 1.00 97.50 283 ILE A N 1
ATOM 2335 C CA . ILE A 1 283 ? -20.498 -0.403 14.946 1.00 97.50 283 ILE A CA 1
ATOM 2336 C C . ILE A 1 283 ? -19.330 0.314 15.629 1.00 97.50 283 ILE A C 1
ATOM 2338 O O . ILE A 1 283 ? -19.549 1.090 16.557 1.00 97.50 283 ILE A O 1
ATOM 2342 N N . ALA A 1 284 ? -18.095 0.132 15.152 1.00 97.94 284 ALA A N 1
ATOM 2343 C CA . ALA A 1 284 ? -16.937 0.812 15.724 1.00 97.94 284 ALA A CA 1
ATOM 2344 C C . ALA A 1 284 ? -17.064 2.345 15.655 1.00 97.94 284 ALA A C 1
ATOM 2346 O O . ALA A 1 284 ? -16.810 3.019 16.654 1.00 97.94 284 ALA A O 1
ATOM 2347 N N . TYR A 1 285 ? -17.520 2.893 14.524 1.00 97.75 285 TYR A N 1
ATOM 2348 C CA . TYR A 1 285 ? -17.793 4.328 14.384 1.00 97.75 285 TYR A CA 1
ATOM 2349 C C . TYR A 1 285 ? -18.895 4.812 15.326 1.00 97.75 285 TYR A C 1
ATOM 2351 O O . TYR A 1 285 ? -18.745 5.857 15.955 1.00 97.75 285 TYR A O 1
ATOM 2359 N N . GLN A 1 286 ? -19.991 4.059 15.450 1.00 96.69 286 GLN A N 1
ATOM 2360 C CA . GLN A 1 286 ? -21.076 4.406 16.372 1.00 96.69 286 GLN A CA 1
ATOM 2361 C C . GLN A 1 286 ? -20.569 4.478 17.815 1.00 96.69 286 GLN A C 1
ATOM 2363 O O . GLN A 1 286 ? -20.816 5.465 18.506 1.00 96.69 286 GLN A O 1
ATOM 2368 N N . MET A 1 287 ? -19.789 3.482 18.239 1.00 96.88 287 MET A N 1
ATOM 2369 C CA . MET A 1 287 ? -19.182 3.448 19.569 1.00 96.88 287 MET A CA 1
ATOM 2370 C C . MET A 1 287 ? -18.205 4.609 19.788 1.00 96.88 287 MET A C 1
ATOM 2372 O O . MET A 1 287 ? -18.202 5.210 20.860 1.00 96.88 287 MET A O 1
ATOM 2376 N N . GLU A 1 288 ? -17.385 4.954 18.791 1.00 97.12 288 GLU A N 1
ATOM 2377 C CA . GLU A 1 288 ? -16.477 6.101 18.878 1.00 97.12 288 GLU A CA 1
ATOM 2378 C C . GLU A 1 288 ? -17.244 7.421 19.069 1.00 97.12 288 GLU A C 1
ATOM 2380 O O . GLU A 1 288 ? -16.901 8.215 19.947 1.00 97.12 288 GLU A O 1
ATOM 2385 N N . GLU A 1 289 ? -18.308 7.644 18.295 1.00 95.88 289 GLU A N 1
ATOM 2386 C CA . GLU A 1 289 ? -19.150 8.838 18.406 1.00 95.88 289 GLU A CA 1
ATOM 2387 C C . GLU A 1 289 ? -19.887 8.913 19.748 1.00 95.88 289 GLU A C 1
ATOM 2389 O O . GLU A 1 289 ? -19.983 9.984 20.350 1.00 95.88 289 GLU A O 1
ATOM 2394 N N . GLU A 1 290 ? -20.374 7.786 20.265 1.00 94.31 290 GLU A N 1
ATOM 2395 C CA . GLU A 1 290 ? -20.967 7.730 21.600 1.00 94.31 290 GLU A CA 1
ATOM 2396 C C . GLU A 1 290 ? -19.960 8.071 22.698 1.00 94.31 290 GLU A C 1
ATOM 2398 O O . GLU A 1 290 ? -20.301 8.800 23.628 1.00 94.31 290 GLU A O 1
ATOM 2403 N N . ILE A 1 291 ? -18.723 7.576 22.596 1.00 92.81 291 ILE A N 1
ATOM 2404 C CA . ILE A 1 291 ? -17.657 7.878 23.558 1.00 92.81 291 ILE A CA 1
ATOM 2405 C C . ILE A 1 291 ? -17.314 9.369 23.519 1.00 92.81 291 ILE A C 1
ATOM 2407 O O . ILE A 1 291 ? -17.225 9.984 24.577 1.00 92.81 291 ILE A O 1
ATOM 2411 N N . LYS A 1 292 ? -17.194 9.973 22.328 1.00 92.50 292 LYS A N 1
ATOM 2412 C CA . LYS A 1 292 ? -16.934 11.418 22.176 1.00 92.50 292 LYS A CA 1
ATOM 2413 C C . LYS A 1 292 ? -18.044 12.296 22.763 1.00 92.50 292 LYS A C 1
ATOM 2415 O O . LYS A 1 292 ? -17.777 13.425 23.162 1.00 92.50 292 LYS A O 1
ATOM 2420 N N . ARG A 1 293 ? -19.290 11.809 22.789 1.00 91.88 293 ARG A N 1
ATOM 2421 C CA . ARG A 1 293 ? -20.452 12.537 23.332 1.00 91.88 293 ARG A CA 1
ATOM 2422 C C . ARG A 1 293 ? -20.590 12.439 24.849 1.00 91.88 293 ARG A C 1
ATOM 2424 O O . ARG A 1 293 ? -21.364 13.208 25.419 1.00 91.88 293 ARG A O 1
ATOM 2431 N N . ARG A 1 294 ? -19.915 11.487 25.501 1.00 85.00 294 ARG A N 1
ATOM 2432 C CA . ARG A 1 294 ? -19.966 11.346 26.961 1.00 85.00 294 ARG A CA 1
ATOM 2433 C C . ARG A 1 294 ? -19.063 12.421 27.594 1.00 85.00 294 ARG A C 1
ATOM 2435 O O . ARG A 1 294 ? -17.903 12.502 27.198 1.00 85.00 294 ARG A O 1
ATOM 2442 N N . PRO A 1 295 ? -19.603 13.259 28.498 1.00 55.97 295 PRO A N 1
ATOM 2443 C CA . PRO A 1 295 ? -18.871 14.359 29.126 1.00 55.97 295 PRO A CA 1
ATOM 2444 C C . PRO A 1 295 ? -17.793 13.884 30.104 1.00 55.97 295 PRO A C 1
ATOM 2446 O O . PRO A 1 295 ? -17.944 12.773 30.666 1.00 55.97 295 PRO A O 1
#

Secondary structure (DSSP, 8-state):
-----------------------SSSHHHHHHHHHHHHHHHHHHHHHHHHHHHHHHHHHHHHHHHHHHHHHHHHT-------------PPP----------------PPPGGG-S----------S-S-------B---S-HHHHHHHHHHHHHHHHHTT--HHHHHHHHHHHB-HHHHHHHHHHHHHHTTT--SHHHHHHHHHHHHS-TTHHHHHHHHHHT---TTS-HHHHHHHHHHHHHHHT----HHHHHHHHHHHS-HHHHHHHHTS--SSHHHHHHHHHHHHHHHHH--

Sequence (295 aa):
MTSSSVELAKHANSGHHVRENSEYTRLVISNELHSVETDILQPQAEARTKSFMWWIKAFLWCMVVIIFLFISWKWGVPFIFQKVHPQQTQPNIVFPLQGAGYMEGNQPWHPSLVRSYGEPRLMDADRGVKLEVSDFYGEGNPEVFFDWLHSIVSFFRWYSLSEERKLFFAEAKLKGTARIWWENYQQTHYIAIQSWEGMRSALTRYFIPPNYKQRAHLQFAQLVQGSYSIEEYTNKFYGLAMRSGFPWNEDVMISMYSQGLNPNISLGLAASRLYTMADAIQIAYQMEEEIKRRP

Radius of gyration: 46.83 Å; Cα contacts (8 Å, |Δi|>4): 147; chains: 1; bounding box: 118×122×87 Å

Nearest PDB structures (foldseek):
  6r24-assembly1_A  TM=6.709E-01  e=3.771E-03  Saccharomyces cerevisiae S288C
  6tn7-assembly1_B  TM=8.158E-01  e=1.091E-01  Homo sapiens
  7r23-assembly1_A  TM=4.550E-01  e=4.685E-03  Homo sapiens
  7r24-assembly1_A  TM=4.744E-01  e=1.387E-02  Rattus norvegicus
  7n9v-assembly1_C  TM=4.493E-01  e=1.595E-01  Human immunodeficiency virus 1

Mean predicted aligned error: 19.94 Å

Foldseek 3Di:
DDDDDDDDDDDDDDDDDDDDDDPDPPPPVVVVVVVVVVVVVPVVVVVVVVVVVVVVVVVVVVVVVVVVVVCCVVVVDDDDDDDDDDDDDDPDPDDDDDDDDDDDDDDDDDPPPPPDPDPPPLDDDDDPDDQDQAADALDLDVVSVVVNVVSLVVVCVVSVDDFQVSVVVNLVSYHHPRNVVVVVVCSVCVVPDNGPVSVVVVSCPVSPDPCQLVVLLVCLQVAACVVPDLVRSVVSNVVSCVSNVNDPDFVVSLVSSLVRYDPQQSVQLVVDDDDGPVVSSVSSNVSRVVVVPDD

Solvent-accessible surface area (backbone atoms only — not comparable to full-atom values): 18550 Å² total; per-residue (Å²): 134,80,87,79,86,87,90,78,89,84,83,88,83,84,89,84,89,85,84,89,86,87,82,77,86,67,59,72,67,62,54,57,63,55,50,58,58,54,62,64,57,47,59,58,54,55,50,49,51,53,50,48,56,50,50,52,50,51,50,52,52,50,49,52,51,52,50,49,48,49,48,42,66,77,53,61,76,78,83,90,81,87,88,90,81,79,90,80,81,79,81,85,78,85,74,84,89,77,86,86,80,93,75,90,74,97,72,80,93,66,86,79,74,83,72,78,80,68,81,73,76,77,79,75,90,88,63,100,69,82,85,78,65,74,74,42,46,58,68,95,46,51,64,63,53,49,55,46,53,52,40,47,53,49,49,40,62,76,70,64,54,52,60,69,55,44,32,58,53,52,60,71,32,34,32,67,58,35,32,58,51,48,58,57,48,42,73,77,40,57,89,76,50,86,40,38,66,45,50,52,51,54,50,46,64,70,62,39,61,93,56,48,45,59,50,26,36,54,53,44,77,68,49,57,29,81,91,46,51,65,67,58,35,51,54,49,49,53,56,24,34,62,54,40,66,52,75,94,42,47,72,62,43,42,53,55,52,44,68,21,38,50,67,78,38,27,52,56,51,71,76,46,94,68,83,43,54,67,51,49,51,53,50,37,47,53,42,52,55,53,58,73,68,55,130